Protein AF-A0A955LSP5-F1 (afdb_monomer)

Foldseek 3Di:
DLLQLQDLVHLNAEDDDDPVSVVQCVVCVPPPVSSVVVSVVCCVVPVPSRVVSLVSLVLQLLALDADDHPDDPVVVLVVDPVSVDCPDGSNLLQLLLVLLLVVCVPPPVCPVLNVQLVVLVVVCSSHRHGNVSCVSNVVSSNVSSVSSVVVVVVCVVVVHPVVVVVVSVVVSVCSHVCRPPPPDDFAQDQPPVRDTATPLDDCDLVNLLVQLLVCLLVPCVVCVVVNVRSVVSNCVPPNPVSVVVSLVVLVVVLVVDPDPVSSVSSQVSCVVVVHDHDCPPPCPPVD

Secondary structure (DSSP, 8-state):
-HHHHH-TTS-SBSS---HHHHHHHHHHTT-HHHHHHHHHHHHHH-HHHHHHHHHHHHHHHTSS----SSS-HHHHHHHSGGGG-----HHHHHHHHHHHHHHTTT-GGGHHHHHHHHHHHHHHHHS-B-GGGTHHHHHHHHHHHHHHHHHHHHHHHHTTTHHHHHHHHHHHHHHHHT----SSS--EEEPTTS-EEE--S---HHHHHHHHHHHHHHHHHHHHHHHHHHHHHHHHHHTHHHHHHHHHHHHHHHHH---HHHHHHHHHHHHHTT-----TTTSTT--

pLDDT: mean 79.86, std 13.69, range [41.06, 95.81]

Solvent-accessible surface area (backbone atoms only — not comparable to full-atom values): 16095 Å² total; per-residue (Å²): 97,52,57,48,19,65,32,81,89,38,80,18,43,49,92,59,83,40,74,67,36,51,50,47,48,62,76,30,70,82,38,64,70,55,48,52,52,51,49,54,48,44,43,72,76,37,46,68,59,42,50,51,45,51,52,50,36,49,55,46,67,50,28,62,68,70,44,45,86,94,56,59,61,73,61,51,30,76,72,39,73,79,54,66,58,85,84,68,53,59,25,54,45,46,47,31,14,51,45,15,55,59,74,42,72,82,44,69,90,49,45,65,51,50,51,53,33,51,49,38,50,50,51,33,66,58,22,34,41,40,45,80,58,48,56,80,32,48,65,43,30,52,57,26,19,54,50,17,50,54,50,52,50,54,31,61,76,67,66,47,62,58,69,56,55,52,48,52,52,51,52,37,50,47,46,66,73,55,57,66,70,64,89,73,64,91,45,66,44,65,46,100,84,70,47,77,38,74,61,77,85,73,77,45,68,66,54,36,43,50,51,37,52,48,37,31,69,78,40,39,87,86,30,51,65,61,38,49,55,36,51,54,50,34,40,75,76,49,42,69,61,40,56,55,49,39,53,54,51,51,52,54,50,48,74,66,46,82,52,63,69,61,32,51,48,36,51,51,44,43,42,73,73,70,45,81,73,81,64,85,80,74,70,80,78,80,119

Sequence (287 aa):
SLILGNDLTGPGAGFHPTSSSAQWRRSSKNNLKSVLKKITLNTVRKPAETGTLYLRKLRMLMNDYEIGSNYSYYVFKKIVPAGSFPFLGFGLVFSLAAVGLFAGCGEKRMAIIKIFFLIVLAQALSIHILSRYRYPAVIPMILLAAFGIEFLLRCLLSRKHLLLIAGVLSVTALIHITKPYPSYGIRFATDSKGNRKLMSENISRADCITVILACMMYGSNQHTKTIADFSIYGFKHYGVEFITDFHKVSRQLILTIKDQRRRQMLISNIENVGIKLDKSGFDSDSN

Structure (mmCIF, N/CA/C/O backbone):
data_AF-A0A955LSP5-F1
#
_entry.id   AF-A0A955LSP5-F1
#
loop_
_atom_site.group_PDB
_atom_site.id
_atom_site.type_symbol
_atom_site.label_atom_id
_atom_site.label_alt_id
_atom_site.label_comp_id
_atom_site.label_asym_id
_atom_site.label_entity_id
_atom_site.label_seq_id
_atom_site.pdbx_PDB_ins_code
_atom_site.Cartn_x
_atom_site.Cartn_y
_atom_site.Cartn_z
_atom_site.occupancy
_atom_site.B_iso_or_equiv
_atom_site.auth_seq_id
_atom_site.auth_comp_id
_atom_site.auth_asym_id
_atom_site.auth_atom_id
_atom_site.pdbx_PDB_model_num
ATOM 1 N N . SER A 1 1 ? 13.281 3.161 -1.781 1.00 76.56 1 SER A N 1
ATOM 2 C CA . SER A 1 1 ? 11.834 3.029 -1.505 1.00 76.56 1 SER A CA 1
ATOM 3 C C . SER A 1 1 ? 11.109 4.355 -1.361 1.00 76.56 1 SER A C 1
ATOM 5 O O . SER A 1 1 ? 10.072 4.502 -1.993 1.00 76.56 1 SER A O 1
ATOM 7 N N . LEU A 1 2 ? 11.648 5.305 -0.584 1.00 86.69 2 LEU A N 1
ATOM 8 C CA . LEU A 1 2 ? 11.020 6.610 -0.338 1.00 86.69 2 LEU A CA 1
ATOM 9 C C . LEU A 1 2 ? 10.786 7.413 -1.632 1.00 86.69 2 LEU A C 1
ATOM 11 O O . LEU A 1 2 ? 9.692 7.901 -1.859 1.00 86.69 2 LEU A O 1
ATOM 15 N N . ILE A 1 3 ? 11.786 7.473 -2.521 1.00 86.69 3 ILE A N 1
ATOM 16 C CA . ILE A 1 3 ? 11.677 8.188 -3.807 1.00 86.69 3 ILE A CA 1
ATOM 17 C C . ILE A 1 3 ? 10.548 7.612 -4.676 1.00 86.69 3 ILE A C 1
ATOM 19 O O . ILE A 1 3 ? 9.694 8.356 -5.130 1.00 86.69 3 ILE A O 1
ATOM 23 N N . LEU A 1 4 ? 10.506 6.287 -4.860 1.00 84.00 4 LEU A N 1
ATOM 24 C CA . LEU A 1 4 ? 9.501 5.620 -5.705 1.00 84.00 4 LEU A CA 1
ATOM 25 C C . LEU A 1 4 ? 8.066 5.824 -5.202 1.00 84.00 4 LEU A C 1
ATOM 27 O O . LEU A 1 4 ? 7.136 5.902 -5.993 1.00 84.00 4 LEU A O 1
ATOM 31 N N . GLY A 1 5 ? 7.882 5.893 -3.882 1.00 85.62 5 GLY A N 1
ATOM 32 C CA . GLY A 1 5 ? 6.561 6.068 -3.284 1.00 85.62 5 GLY A CA 1
ATOM 33 C C . GLY A 1 5 ? 6.044 7.504 -3.300 1.00 85.62 5 GLY A C 1
ATOM 34 O O . GLY A 1 5 ? 4.850 7.694 -3.089 1.00 85.62 5 GLY A O 1
ATOM 35 N N . ASN A 1 6 ? 6.919 8.491 -3.503 1.00 92.50 6 ASN A N 1
ATOM 36 C CA . ASN A 1 6 ? 6.594 9.920 -3.398 1.00 92.50 6 ASN A CA 1
ATOM 37 C C . ASN A 1 6 ? 6.873 10.690 -4.695 1.00 92.50 6 ASN A C 1
ATOM 39 O O . ASN A 1 6 ? 6.848 11.918 -4.720 1.00 92.50 6 ASN A O 1
ATOM 43 N N . ASP A 1 7 ? 7.153 9.966 -5.771 1.00 88.12 7 ASP A N 1
ATOM 44 C CA . ASP A 1 7 ? 7.215 10.524 -7.107 1.00 88.12 7 ASP A CA 1
ATOM 45 C C . ASP A 1 7 ? 5.794 10.721 -7.651 1.00 88.12 7 ASP A C 1
ATOM 47 O O . ASP A 1 7 ? 5.012 9.773 -7.729 1.00 88.12 7 ASP A O 1
ATOM 51 N N . LEU A 1 8 ? 5.467 11.963 -8.012 1.00 84.62 8 LEU A N 1
ATOM 52 C CA . LEU A 1 8 ? 4.117 12.369 -8.417 1.00 84.62 8 LEU A CA 1
ATOM 53 C C . LEU A 1 8 ? 3.689 11.747 -9.753 1.00 84.62 8 LEU A C 1
ATOM 55 O O . LEU A 1 8 ? 2.499 11.537 -9.976 1.00 84.62 8 LEU A O 1
ATOM 59 N N . THR A 1 9 ? 4.649 11.423 -10.623 1.00 80.88 9 THR A N 1
ATOM 60 C CA . THR A 1 9 ? 4.379 10.797 -11.929 1.00 80.88 9 THR A CA 1
ATOM 61 C C . THR A 1 9 ? 4.207 9.279 -11.818 1.00 80.88 9 THR A C 1
ATOM 6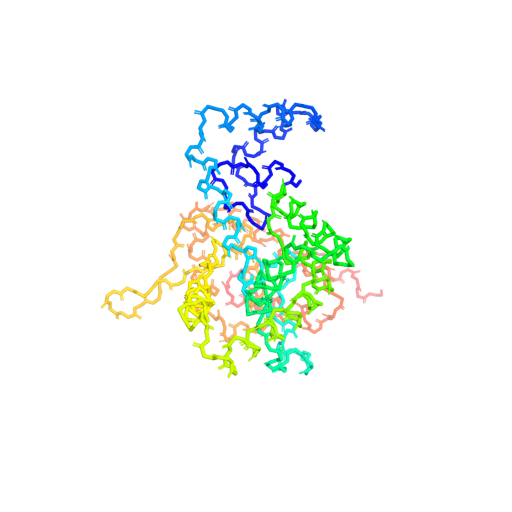3 O O . THR A 1 9 ? 3.593 8.651 -12.679 1.00 80.88 9 THR A O 1
ATOM 66 N N . GLY A 1 10 ? 4.728 8.675 -10.746 1.00 80.50 10 GLY A N 1
ATOM 67 C CA . GLY A 1 10 ? 4.650 7.242 -10.499 1.00 80.50 10 GLY A CA 1
ATOM 68 C C . GLY A 1 10 ? 3.291 6.810 -9.941 1.00 80.50 10 GLY A C 1
ATOM 69 O O . GLY A 1 10 ? 2.519 7.634 -9.455 1.00 80.50 10 GLY A O 1
ATOM 70 N N . PRO A 1 11 ? 2.979 5.502 -9.947 1.00 79.31 11 PRO A N 1
ATOM 71 C CA . PRO A 1 11 ? 1.733 4.965 -9.387 1.00 79.31 11 PRO A CA 1
ATOM 72 C C . PRO A 1 11 ? 1.660 5.024 -7.849 1.00 79.31 11 PRO A C 1
ATOM 74 O O . PRO A 1 11 ? 0.579 4.884 -7.281 1.00 79.31 11 PRO A O 1
ATOM 77 N N . GLY A 1 12 ? 2.790 5.208 -7.155 1.00 82.62 12 GLY A N 1
ATOM 78 C CA . GLY A 1 12 ? 2.872 5.155 -5.688 1.00 82.62 12 GLY A CA 1
ATOM 79 C C . GLY A 1 12 ? 2.859 3.736 -5.099 1.00 82.62 12 GLY A C 1
ATOM 80 O O . GLY A 1 12 ? 2.868 3.574 -3.877 1.00 82.62 12 GLY A O 1
ATOM 81 N N . ALA A 1 13 ? 2.873 2.707 -5.947 1.00 82.38 13 ALA A N 1
ATOM 82 C CA . ALA A 1 13 ? 2.873 1.304 -5.558 1.00 82.38 13 ALA A CA 1
ATOM 83 C C . ALA A 1 13 ? 3.722 0.449 -6.504 1.00 82.38 13 ALA A C 1
ATOM 85 O O . ALA A 1 13 ? 3.941 0.838 -7.649 1.00 82.38 13 ALA A O 1
ATOM 86 N N . GLY A 1 14 ? 4.193 -0.705 -6.026 1.00 77.00 14 GLY A N 1
ATOM 87 C CA . GLY A 1 14 ? 5.112 -1.560 -6.784 1.00 77.00 14 GLY A CA 1
ATOM 88 C C . GLY A 1 14 ? 6.524 -0.972 -6.926 1.00 77.00 14 GLY A C 1
ATOM 89 O O . GLY A 1 14 ? 6.830 0.110 -6.419 1.00 77.00 14 GLY A O 1
ATOM 90 N N . PHE A 1 15 ? 7.404 -1.698 -7.619 1.00 74.69 15 PHE A N 1
ATOM 91 C CA . PHE A 1 15 ? 8.760 -1.246 -7.956 1.00 74.69 15 PHE A CA 1
ATOM 92 C C . PHE A 1 15 ? 8.816 -0.718 -9.392 1.00 74.69 15 PHE A C 1
ATOM 94 O O . PHE A 1 15 ? 9.399 -1.344 -10.269 1.00 74.69 15 PHE A O 1
ATOM 101 N N . HIS A 1 16 ? 8.231 0.457 -9.625 1.00 70.56 16 HIS A N 1
ATOM 102 C CA . HIS A 1 16 ? 8.200 1.075 -10.955 1.00 70.56 16 HIS A CA 1
ATOM 103 C C . HIS A 1 16 ? 8.998 2.381 -10.961 1.00 70.56 16 HIS A C 1
ATOM 105 O O . HIS A 1 16 ? 8.455 3.435 -10.620 1.00 70.56 16 HIS A O 1
ATOM 111 N N . PRO A 1 17 ? 10.306 2.337 -11.274 1.00 72.88 17 PRO A N 1
ATOM 112 C CA . PRO A 1 17 ? 11.088 3.549 -11.438 1.00 72.88 17 PRO A CA 1
ATOM 113 C C . PRO A 1 17 ? 10.639 4.304 -12.693 1.00 72.88 17 PRO A C 1
ATOM 115 O O . PRO A 1 17 ? 10.730 3.801 -13.805 1.00 72.88 17 PRO A O 1
ATOM 118 N N . THR A 1 18 ? 10.187 5.535 -12.507 1.00 74.94 18 THR A N 1
ATOM 119 C CA . THR A 1 18 ? 9.966 6.523 -13.571 1.00 74.94 18 THR A CA 1
ATOM 120 C C . THR A 1 18 ? 11.265 7.269 -13.903 1.00 74.94 18 THR A C 1
ATOM 122 O O . THR A 1 18 ? 12.223 7.264 -13.115 1.00 74.94 18 THR A O 1
ATOM 125 N N . SER A 1 19 ? 11.285 7.992 -15.026 1.00 73.75 19 SER A N 1
ATOM 126 C CA . SER A 1 19 ? 12.380 8.907 -15.380 1.00 73.75 19 SER A CA 1
ATOM 127 C C . SER A 1 19 ? 12.624 9.967 -14.294 1.00 73.75 19 SER A C 1
ATOM 129 O O . SER A 1 19 ? 13.776 10.197 -13.909 1.00 73.75 19 SER A O 1
ATOM 131 N N . SER A 1 20 ? 11.560 10.535 -13.712 1.00 77.75 20 SER A N 1
ATOM 132 C CA . SER A 1 20 ? 11.650 11.490 -12.598 1.00 77.75 20 SER A CA 1
ATOM 133 C C . SER A 1 20 ? 12.250 10.852 -11.345 1.00 77.75 20 SER A C 1
ATOM 135 O O . SER A 1 20 ? 13.152 11.428 -10.733 1.00 77.75 20 SER A O 1
ATOM 137 N N . SER A 1 21 ? 11.843 9.633 -10.982 1.00 82.44 21 SER A N 1
ATOM 138 C CA . SER A 1 21 ? 12.386 8.926 -9.816 1.00 82.44 21 SER A CA 1
ATOM 139 C C . SER A 1 21 ? 13.874 8.565 -9.977 1.00 82.44 21 SER A C 1
ATOM 141 O O . SER A 1 21 ? 14.643 8.618 -9.009 1.00 82.44 21 SER A O 1
ATOM 143 N N . ALA A 1 22 ? 14.315 8.255 -11.202 1.00 81.50 22 ALA A N 1
ATOM 144 C CA . ALA A 1 22 ? 15.718 8.008 -11.524 1.00 81.50 22 ALA A CA 1
ATOM 145 C C . ALA A 1 22 ? 16.547 9.298 -11.425 1.00 81.50 22 ALA A C 1
ATOM 147 O O . ALA A 1 22 ? 17.608 9.308 -10.791 1.00 81.50 22 ALA A O 1
ATOM 148 N N . GLN A 1 23 ? 16.036 10.408 -11.967 1.00 83.69 23 GLN A N 1
ATOM 149 C CA . GLN A 1 23 ? 16.652 11.729 -11.830 1.00 83.69 23 GLN A CA 1
ATOM 150 C C . GLN A 1 23 ? 16.736 12.155 -10.360 1.00 83.69 23 GLN A C 1
ATOM 152 O O . GLN A 1 23 ? 17.766 12.674 -9.920 1.00 83.69 23 GLN A O 1
ATOM 157 N N . TRP A 1 24 ? 15.691 11.891 -9.570 1.00 85.62 24 TRP A N 1
ATOM 158 C CA . TRP A 1 24 ? 15.675 12.144 -8.132 1.00 85.62 24 TRP A CA 1
ATOM 159 C C . TRP A 1 24 ? 16.771 11.378 -7.416 1.00 85.62 24 TRP A C 1
ATOM 161 O O . TRP A 1 24 ? 17.503 11.980 -6.636 1.00 85.62 24 TRP A O 1
ATOM 171 N N . ARG A 1 25 ? 16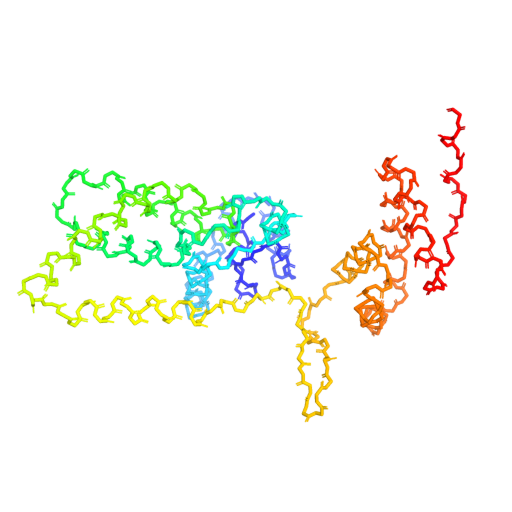.923 10.084 -7.714 1.00 85.88 25 ARG A N 1
ATOM 172 C CA . ARG A 1 25 ? 17.967 9.242 -7.123 1.00 85.88 25 ARG A CA 1
ATOM 173 C C . ARG A 1 25 ? 19.367 9.778 -7.428 1.00 85.88 25 ARG A C 1
ATOM 175 O O . ARG A 1 25 ? 20.163 9.912 -6.502 1.00 85.88 25 ARG A O 1
ATOM 182 N N . ARG A 1 26 ? 19.636 10.152 -8.687 1.00 85.62 26 ARG A N 1
ATOM 183 C CA . ARG A 1 26 ? 20.926 10.730 -9.115 1.00 85.62 26 ARG A CA 1
ATOM 184 C C . ARG A 1 26 ? 21.216 12.057 -8.414 1.00 85.62 26 ARG A C 1
ATOM 186 O O . ARG A 1 26 ? 22.243 12.205 -7.763 1.00 85.62 26 ARG A O 1
ATOM 193 N N . SER A 1 27 ? 20.279 13.001 -8.486 1.00 86.62 27 SER A N 1
ATOM 194 C CA . SER A 1 27 ? 20.449 14.345 -7.911 1.00 86.62 27 SER A CA 1
ATOM 195 C C . SER A 1 27 ? 20.457 14.360 -6.380 1.00 86.62 27 SER A C 1
ATOM 197 O O . SER A 1 27 ? 21.027 15.264 -5.781 1.00 86.62 27 SER A O 1
ATOM 199 N N . SER A 1 28 ? 19.847 13.368 -5.729 1.00 87.50 28 SER A N 1
ATOM 200 C CA . SER A 1 28 ? 19.886 13.226 -4.272 1.00 87.50 28 SER A CA 1
ATOM 201 C C . SER A 1 28 ? 21.151 12.543 -3.751 1.00 87.50 28 SER A C 1
ATOM 203 O O . SER A 1 28 ? 21.350 12.553 -2.541 1.00 87.50 28 SER A O 1
ATOM 205 N N . LYS A 1 29 ? 21.992 11.936 -4.607 1.00 86.75 29 LYS A N 1
ATOM 206 C CA . LYS A 1 29 ? 23.203 11.186 -4.203 1.00 86.75 29 LYS A CA 1
ATOM 207 C C . LYS A 1 29 ? 22.951 10.222 -3.023 1.00 86.75 29 LYS A C 1
ATOM 209 O O . LYS A 1 29 ? 23.767 10.111 -2.118 1.00 86.75 29 LYS A O 1
ATOM 214 N N . ASN A 1 30 ? 21.774 9.586 -2.987 1.00 77.81 30 ASN A N 1
ATOM 215 C CA . ASN A 1 30 ? 21.289 8.747 -1.876 1.00 77.81 30 ASN A CA 1
ATOM 216 C C . ASN A 1 30 ? 21.233 9.415 -0.480 1.00 77.81 30 ASN A C 1
ATOM 218 O O . ASN A 1 30 ? 21.085 8.730 0.529 1.00 77.81 30 ASN A O 1
ATOM 222 N N . ASN A 1 31 ? 21.273 10.744 -0.395 1.00 92.31 31 ASN A N 1
ATOM 223 C CA . ASN A 1 31 ? 21.181 11.480 0.861 1.00 92.31 31 ASN A CA 1
ATOM 224 C C . ASN A 1 31 ? 19.716 11.664 1.301 1.00 92.31 31 ASN A C 1
ATOM 226 O O . ASN A 1 31 ? 18.934 12.326 0.611 1.00 92.31 31 ASN A O 1
ATOM 230 N N . LEU A 1 32 ? 19.359 11.146 2.481 1.00 90.38 32 LEU A N 1
ATOM 231 C CA . LEU A 1 32 ? 17.997 11.210 3.027 1.00 90.38 32 LEU A CA 1
ATOM 232 C C . LEU A 1 32 ? 17.467 12.645 3.173 1.00 90.38 32 LEU A C 1
ATOM 234 O O . LEU A 1 32 ? 16.338 12.912 2.761 1.00 90.38 32 LEU A O 1
ATOM 238 N N . LYS A 1 33 ? 18.275 13.584 3.688 1.00 93.12 33 LYS A N 1
ATOM 239 C CA . LYS A 1 33 ? 17.867 14.990 3.874 1.00 93.12 33 LYS A CA 1
ATOM 240 C C . LYS A 1 33 ? 17.457 15.625 2.545 1.00 93.12 33 LYS A C 1
ATOM 242 O O . LYS A 1 33 ? 16.457 16.333 2.477 1.00 93.12 33 LYS A O 1
ATOM 247 N N . SER A 1 34 ? 18.191 15.326 1.471 1.00 91.88 34 SER A N 1
ATOM 248 C CA . SER A 1 34 ? 17.872 15.839 0.133 1.00 91.88 34 SER A CA 1
ATOM 249 C C . SER A 1 34 ? 16.553 15.283 -0.416 1.00 91.88 34 SER A C 1
ATOM 251 O O . SER A 1 34 ? 15.808 16.004 -1.077 1.00 91.88 34 SER A O 1
ATOM 253 N N . VAL A 1 35 ? 16.248 14.011 -0.134 1.00 91.88 35 VAL A N 1
ATOM 254 C CA . VAL A 1 35 ? 14.998 13.376 -0.561 1.00 91.88 35 VAL A CA 1
ATOM 255 C C . VAL A 1 35 ? 13.826 13.971 0.210 1.00 91.88 35 VAL A C 1
ATOM 257 O O . VAL A 1 35 ? 12.843 14.364 -0.409 1.00 91.88 35 VAL A O 1
ATOM 260 N N . LEU A 1 36 ? 13.947 14.098 1.534 1.00 93.44 36 LEU A N 1
ATOM 261 C CA . LEU A 1 36 ? 12.915 14.714 2.368 1.00 93.44 36 LEU A CA 1
ATOM 262 C C . LEU A 1 36 ? 12.643 16.156 1.936 1.00 93.44 36 LEU A C 1
ATOM 264 O O . LEU A 1 36 ? 11.491 16.510 1.716 1.00 93.44 36 LEU A O 1
ATOM 268 N N . LYS A 1 37 ? 13.694 16.950 1.685 1.00 93.75 37 LYS A N 1
ATOM 269 C CA . LYS A 1 37 ? 13.557 18.317 1.163 1.00 93.75 37 LYS A CA 1
ATOM 270 C C . LYS A 1 37 ? 12.749 18.357 -0.136 1.00 93.75 37 LYS A C 1
ATOM 272 O O . LYS A 1 37 ? 11.892 19.221 -0.284 1.00 93.75 37 LYS A O 1
ATOM 277 N N . LYS A 1 38 ? 12.993 17.432 -1.070 1.00 91.69 38 LYS A N 1
ATOM 278 C CA . LYS A 1 38 ? 12.232 17.351 -2.329 1.00 91.69 38 LYS A CA 1
ATOM 279 C C . LYS A 1 38 ? 10.783 16.936 -2.121 1.00 91.69 38 LYS A C 1
ATOM 281 O O . LYS A 1 38 ? 9.916 17.493 -2.782 1.00 91.69 38 LYS A O 1
ATOM 286 N N . ILE A 1 39 ? 10.519 15.991 -1.219 1.00 93.38 39 ILE A N 1
ATOM 287 C CA . ILE A 1 39 ? 9.150 15.587 -0.880 1.00 93.38 39 ILE A CA 1
ATOM 288 C C . ILE A 1 39 ? 8.396 16.787 -0.313 1.00 93.38 39 ILE A C 1
ATOM 290 O O . ILE A 1 39 ? 7.367 17.154 -0.864 1.00 93.38 39 ILE A O 1
ATOM 294 N N . THR A 1 40 ? 8.948 17.462 0.699 1.00 93.56 40 THR A N 1
ATOM 295 C CA . THR A 1 40 ? 8.334 18.662 1.283 1.00 93.56 40 THR A CA 1
ATOM 296 C C . THR A 1 40 ? 8.119 19.750 0.232 1.00 93.56 40 THR A C 1
ATOM 298 O O . THR A 1 40 ? 7.048 20.346 0.171 1.00 93.56 40 THR A O 1
ATOM 301 N N . LEU A 1 41 ? 9.105 19.980 -0.642 1.00 93.44 41 LEU A N 1
ATOM 302 C CA . LEU A 1 41 ? 8.999 20.966 -1.716 1.00 93.44 41 LEU A CA 1
ATOM 303 C C . LEU A 1 41 ? 7.880 20.624 -2.707 1.00 93.44 41 LEU A C 1
ATOM 305 O O . LEU A 1 41 ? 7.126 21.511 -3.094 1.00 93.44 41 LEU A O 1
ATOM 309 N N . ASN A 1 42 ? 7.754 19.356 -3.100 1.00 91.81 42 ASN A N 1
ATOM 310 C CA . ASN A 1 42 ? 6.665 18.890 -3.954 1.00 91.81 42 ASN A CA 1
ATOM 311 C C . ASN A 1 42 ? 5.306 19.048 -3.274 1.00 91.81 42 ASN A C 1
ATOM 313 O O . ASN A 1 42 ? 4.376 19.525 -3.916 1.00 91.81 42 ASN A O 1
ATOM 317 N N . THR A 1 43 ? 5.200 18.708 -1.987 1.00 93.31 43 THR A N 1
ATOM 318 C CA . THR A 1 43 ? 3.960 18.858 -1.217 1.00 93.31 43 THR A CA 1
ATOM 319 C C . THR A 1 43 ? 3.500 20.313 -1.180 1.00 93.31 43 THR A C 1
ATOM 321 O O . THR A 1 43 ? 2.324 20.584 -1.393 1.00 93.31 43 THR A O 1
ATOM 324 N N . VAL A 1 44 ? 4.425 21.254 -0.964 1.00 95.75 44 VAL A N 1
ATOM 325 C CA . VAL A 1 44 ? 4.109 22.690 -0.905 1.00 95.75 44 VAL A CA 1
ATOM 326 C C . VAL A 1 44 ? 3.824 23.269 -2.294 1.00 95.75 44 VAL A C 1
ATOM 328 O O . VAL A 1 44 ? 2.898 24.056 -2.447 1.00 95.75 44 VAL A O 1
ATOM 331 N N . ARG A 1 45 ? 4.591 22.886 -3.325 1.00 94.62 45 ARG A N 1
ATOM 332 C CA . ARG A 1 45 ? 4.438 23.437 -4.687 1.00 94.62 45 ARG A CA 1
ATOM 333 C C . ARG A 1 45 ? 3.276 22.831 -5.469 1.00 94.62 45 ARG A C 1
ATOM 335 O O . ARG A 1 45 ? 2.715 23.498 -6.329 1.00 94.62 45 ARG A O 1
ATOM 342 N N . LYS A 1 46 ? 2.961 21.559 -5.223 1.00 93.69 46 LYS A N 1
ATOM 343 C CA . LYS A 1 46 ? 1.965 20.763 -5.955 1.00 93.69 46 LYS A CA 1
ATOM 344 C C . LYS A 1 46 ? 1.064 20.000 -4.969 1.00 93.69 46 LYS A C 1
ATOM 346 O O . LYS A 1 46 ? 1.056 18.762 -4.963 1.00 93.69 46 LYS A O 1
ATOM 351 N N . PRO A 1 47 ? 0.299 20.710 -4.120 1.00 95.12 47 PRO A N 1
ATOM 352 C CA . PRO A 1 47 ? -0.502 20.085 -3.068 1.00 95.12 47 PRO A CA 1
ATOM 353 C C . PRO A 1 47 ? -1.602 19.176 -3.627 1.00 95.12 47 PRO A C 1
ATOM 355 O O . PRO A 1 47 ? -1.807 18.084 -3.104 1.00 95.12 47 PRO A O 1
ATOM 358 N N . ALA A 1 48 ? -2.255 19.566 -4.728 1.00 92.38 48 ALA A N 1
ATOM 359 C CA . ALA A 1 48 ? -3.314 18.768 -5.353 1.00 92.38 48 ALA A CA 1
ATOM 360 C C . ALA A 1 48 ? -2.791 17.442 -5.943 1.00 92.38 48 ALA A C 1
ATOM 362 O O . ALA A 1 48 ? -3.373 16.380 -5.710 1.00 92.38 48 ALA A O 1
ATOM 363 N N . GLU A 1 49 ? -1.659 17.475 -6.656 1.00 89.06 49 GLU A N 1
ATOM 364 C CA . GLU A 1 49 ? -1.013 16.265 -7.194 1.00 89.06 49 GLU A CA 1
ATOM 365 C C . GLU A 1 49 ? -0.549 15.342 -6.060 1.00 89.06 49 GLU A C 1
ATOM 367 O O . GLU A 1 49 ? -0.743 14.127 -6.110 1.00 89.06 49 GLU A O 1
ATOM 372 N N . THR A 1 50 ? 0.013 15.929 -5.000 1.00 93.19 50 THR A N 1
ATOM 373 C CA . THR A 1 50 ? 0.453 15.192 -3.812 1.00 93.19 50 THR A CA 1
ATOM 374 C C . THR A 1 50 ? -0.733 14.540 -3.103 1.00 93.19 50 THR A C 1
ATOM 376 O O . THR A 1 50 ? -0.702 13.341 -2.832 1.00 93.19 50 THR A O 1
ATOM 379 N N . GLY A 1 51 ? -1.817 15.284 -2.869 1.00 92.81 51 GLY A N 1
ATOM 380 C CA . GLY A 1 51 ? -3.049 14.752 -2.287 1.00 92.81 51 GLY A CA 1
ATOM 381 C C . GLY A 1 51 ? -3.618 13.601 -3.115 1.00 92.81 51 GLY A C 1
ATOM 382 O O . GLY A 1 51 ? -3.924 12.542 -2.570 1.00 92.81 51 GLY A O 1
ATOM 383 N N . THR A 1 52 ? -3.649 13.749 -4.441 1.00 89.75 52 THR A N 1
ATOM 384 C CA . THR A 1 52 ? -4.098 12.695 -5.366 1.00 89.75 52 THR A CA 1
ATOM 385 C C . THR A 1 52 ? -3.226 11.439 -5.269 1.00 89.75 52 THR A C 1
ATOM 387 O O . THR A 1 52 ? -3.746 10.321 -5.214 1.00 89.75 52 THR A O 1
ATOM 390 N N . LEU A 1 53 ? -1.899 11.596 -5.185 1.00 88.62 53 LEU A N 1
ATOM 391 C CA . LEU A 1 53 ? -0.971 10.482 -4.990 1.00 88.62 53 LEU A CA 1
ATOM 392 C C . LEU A 1 53 ? -1.254 9.741 -3.676 1.00 88.62 53 LEU A C 1
ATOM 394 O O . LEU A 1 53 ? -1.370 8.514 -3.685 1.00 88.62 53 LEU A O 1
ATOM 398 N N . TYR A 1 54 ? -1.379 10.455 -2.556 1.00 93.38 54 TYR A N 1
ATOM 399 C CA . TYR A 1 54 ? -1.625 9.826 -1.256 1.00 93.38 54 TYR A CA 1
ATOM 400 C C . TYR A 1 54 ? -3.017 9.197 -1.159 1.00 93.38 54 TYR A C 1
ATOM 402 O O . TYR A 1 54 ? -3.129 8.105 -0.607 1.00 93.38 54 TYR A O 1
ATOM 410 N N . LEU A 1 55 ? -4.049 9.795 -1.762 1.00 90.00 55 LEU A N 1
ATOM 411 C CA . LEU A 1 55 ? -5.378 9.184 -1.870 1.00 90.00 55 LEU A CA 1
ATOM 412 C C . LEU A 1 55 ? -5.333 7.878 -2.667 1.00 90.00 55 LEU A C 1
ATOM 414 O O . LEU A 1 55 ? -5.904 6.871 -2.248 1.00 90.00 55 LEU A O 1
ATOM 418 N N . ARG A 1 56 ? -4.598 7.850 -3.785 1.00 88.31 56 ARG A N 1
ATOM 419 C CA . ARG A 1 56 ? -4.390 6.621 -4.562 1.00 88.31 56 ARG A CA 1
ATOM 420 C C . ARG A 1 56 ? -3.653 5.559 -3.747 1.00 88.31 56 ARG A C 1
ATOM 422 O O . ARG A 1 56 ? -4.056 4.398 -3.762 1.00 88.31 56 ARG A O 1
ATOM 429 N N . LYS A 1 57 ? -2.614 5.946 -3.002 1.00 90.38 57 LYS A N 1
ATOM 430 C CA . LYS A 1 57 ? -1.863 5.033 -2.123 1.00 90.38 57 LYS A CA 1
ATOM 431 C C . LYS A 1 57 ? -2.727 4.493 -0.991 1.00 90.38 57 LYS A C 1
ATOM 433 O O . LYS A 1 57 ? -2.679 3.296 -0.732 1.00 90.38 57 LYS A O 1
ATOM 438 N N . LEU A 1 58 ? -3.544 5.339 -0.368 1.00 90.12 58 LEU A N 1
ATOM 439 C CA . LEU A 1 58 ? -4.497 4.938 0.662 1.00 90.12 58 LEU A CA 1
ATOM 440 C C . LEU A 1 58 ? -5.523 3.952 0.099 1.00 90.12 58 LEU A C 1
ATOM 442 O O . LEU A 1 58 ? -5.700 2.873 0.655 1.00 90.12 58 LEU A O 1
ATOM 446 N N . ARG A 1 59 ? -6.110 4.247 -1.067 1.00 86.62 59 ARG A N 1
ATOM 447 C CA . ARG A 1 59 ? -7.024 3.321 -1.748 1.00 86.62 59 ARG A CA 1
ATOM 448 C C . ARG A 1 59 ? -6.363 1.976 -2.054 1.00 86.62 59 ARG A C 1
ATOM 450 O O . ARG A 1 59 ? -6.988 0.940 -1.869 1.00 86.62 59 ARG A O 1
ATOM 457 N N . MET A 1 60 ? -5.110 1.972 -2.511 1.00 85.81 60 MET A N 1
ATOM 458 C CA . MET A 1 60 ? -4.357 0.735 -2.750 1.00 85.81 60 MET A CA 1
ATOM 459 C C . MET A 1 60 ? -4.065 -0.021 -1.454 1.00 85.81 60 MET A C 1
ATOM 461 O O . MET A 1 60 ? -4.122 -1.246 -1.457 1.00 85.81 60 MET A O 1
ATOM 465 N N . LEU A 1 61 ? -3.762 0.693 -0.367 1.00 89.12 61 LEU A N 1
ATOM 466 C CA . LEU A 1 61 ? -3.486 0.128 0.951 1.00 89.12 61 LEU A CA 1
ATOM 467 C C . LEU A 1 61 ? -4.709 -0.591 1.522 1.00 89.12 61 LEU A C 1
ATOM 469 O O . LEU A 1 61 ? -4.561 -1.703 2.013 1.00 89.12 61 LEU A O 1
ATOM 473 N N . MET A 1 62 ? -5.890 0.022 1.406 1.00 87.50 62 MET A N 1
ATOM 474 C CA . MET A 1 62 ? -7.165 -0.483 1.932 1.00 87.50 62 MET A CA 1
ATOM 475 C C . MET A 1 62 ? -7.744 -1.657 1.139 1.00 87.50 62 MET A C 1
ATOM 477 O O . MET A 1 62 ? -8.706 -2.275 1.578 1.00 87.50 62 MET A O 1
ATOM 481 N N . ASN A 1 63 ? -7.217 -1.945 -0.049 1.00 85.31 63 ASN A N 1
ATOM 482 C CA . ASN A 1 63 ? -7.833 -2.920 -0.934 1.00 85.31 63 ASN A CA 1
ATOM 483 C C . ASN A 1 63 ? -7.317 -4.348 -0.722 1.00 85.31 63 ASN A C 1
ATOM 485 O O . ASN A 1 63 ? -6.152 -4.544 -0.375 1.00 85.31 63 ASN A O 1
ATOM 489 N N . ASP A 1 64 ? -8.159 -5.327 -1.061 1.00 83.62 64 ASP A N 1
ATOM 490 C CA . ASP A 1 64 ? -7.833 -6.759 -1.118 1.00 83.62 64 ASP A CA 1
ATOM 491 C C . ASP A 1 64 ? -6.711 -7.087 -2.102 1.00 83.62 64 ASP A C 1
ATOM 493 O O . ASP A 1 64 ? -6.080 -8.137 -1.995 1.00 83.62 64 ASP A O 1
ATOM 497 N N . TYR A 1 65 ? -6.482 -6.224 -3.098 1.00 82.62 65 TYR A N 1
ATOM 498 C CA . TYR A 1 65 ? -5.488 -6.515 -4.115 1.00 82.62 65 TYR A CA 1
ATOM 499 C C . TYR A 1 65 ? -4.050 -6.390 -3.584 1.00 82.62 65 TYR A C 1
ATOM 501 O O . TYR A 1 65 ? -3.553 -5.296 -3.281 1.00 82.62 65 TYR A O 1
ATOM 509 N N . GLU A 1 66 ? -3.344 -7.520 -3.558 1.00 79.19 66 GLU A N 1
ATOM 510 C CA . GLU A 1 66 ? -1.920 -7.591 -3.254 1.00 79.19 66 GLU A CA 1
ATOM 511 C C . GLU A 1 66 ? -1.050 -7.270 -4.472 1.00 79.19 66 GLU A C 1
ATOM 513 O O . GLU A 1 66 ? -0.995 -8.012 -5.453 1.00 79.19 66 GLU A O 1
ATOM 518 N N . ILE A 1 67 ? -0.312 -6.163 -4.384 1.00 79.69 67 ILE A N 1
ATOM 519 C CA . ILE A 1 67 ? 0.712 -5.810 -5.369 1.00 79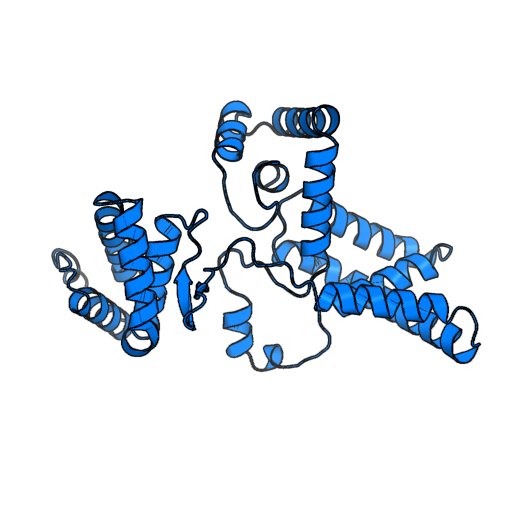.69 67 ILE A CA 1
ATOM 520 C C . ILE A 1 67 ? 1.965 -6.628 -5.056 1.00 79.69 67 ILE A C 1
ATOM 522 O O . ILE A 1 67 ? 2.589 -6.437 -4.005 1.00 79.69 67 ILE A O 1
ATOM 526 N N . GLY A 1 68 ? 2.306 -7.539 -5.969 1.00 69.50 68 GLY A N 1
ATOM 527 C CA . GLY A 1 68 ? 3.496 -8.379 -5.877 1.00 69.50 68 GLY A CA 1
ATOM 528 C C . GLY A 1 68 ? 4.789 -7.561 -5.902 1.00 69.50 68 GLY A C 1
ATOM 529 O O . GLY A 1 68 ? 4.844 -6.469 -6.465 1.00 69.50 68 GLY A O 1
ATOM 530 N N . SER A 1 69 ? 5.836 -8.096 -5.269 1.00 70.31 69 SER A N 1
ATOM 531 C CA . SER A 1 69 ? 7.200 -7.566 -5.409 1.00 70.31 69 SER A CA 1
ATOM 532 C C . SER A 1 69 ? 7.970 -8.373 -6.451 1.00 70.31 69 SER A C 1
ATOM 534 O O . SER A 1 69 ? 8.054 -7.957 -7.596 1.00 70.31 69 SER A O 1
ATOM 536 N N . ASN A 1 70 ? 8.445 -9.558 -6.065 1.00 66.56 70 ASN A N 1
ATOM 537 C CA . ASN A 1 70 ? 9.137 -10.508 -6.944 1.00 66.56 70 ASN A CA 1
ATOM 538 C C . ASN A 1 70 ? 8.292 -11.766 -7.213 1.00 66.56 70 ASN A C 1
ATOM 540 O O . ASN A 1 70 ? 8.555 -12.514 -8.145 1.00 66.56 70 ASN A O 1
ATOM 544 N N . TYR A 1 71 ? 7.271 -11.991 -6.386 1.00 65.25 71 TYR A N 1
ATOM 545 C CA . TYR A 1 71 ? 6.406 -13.160 -6.411 1.00 65.25 71 TYR A CA 1
ATOM 546 C C . TYR A 1 71 ? 4.947 -12.716 -6.482 1.00 65.25 71 TYR A C 1
ATOM 548 O O . TYR A 1 71 ? 4.541 -11.776 -5.790 1.00 65.25 71 TYR A O 1
ATOM 556 N N . SER A 1 72 ? 4.156 -13.398 -7.309 1.00 68.25 72 SER A N 1
ATOM 557 C CA . SER A 1 72 ? 2.716 -13.165 -7.387 1.00 68.25 72 SER A CA 1
ATOM 558 C C . SER A 1 72 ? 2.013 -13.964 -6.296 1.00 68.25 72 SER A C 1
ATOM 560 O O . SER A 1 72 ? 1.929 -15.189 -6.379 1.00 68.25 72 SER A O 1
ATOM 562 N N . TYR A 1 73 ? 1.476 -13.268 -5.290 1.00 71.62 73 TYR A N 1
ATOM 563 C CA . TYR A 1 73 ? 0.636 -13.865 -4.245 1.00 71.62 73 TYR A CA 1
ATOM 564 C C . TYR A 1 73 ? -0.471 -14.749 -4.844 1.00 71.62 73 TYR A C 1
ATOM 566 O O . TYR A 1 73 ? -0.708 -15.861 -4.384 1.00 71.62 73 TYR A O 1
ATOM 574 N N . TYR A 1 74 ? -1.081 -14.307 -5.946 1.00 73.31 74 TYR A N 1
ATOM 575 C CA . TYR A 1 74 ? -2.160 -15.031 -6.620 1.00 73.31 74 TYR A CA 1
ATOM 576 C C . TYR A 1 74 ? -1.736 -16.356 -7.249 1.00 73.31 74 TYR A C 1
ATOM 578 O O . TYR A 1 74 ? -2.582 -17.226 -7.439 1.00 73.31 74 TYR A O 1
ATOM 586 N N . VAL A 1 75 ? -0.453 -16.522 -7.577 1.00 67.69 75 VAL A N 1
ATOM 587 C CA . VAL A 1 75 ? 0.076 -17.811 -8.041 1.00 67.69 75 VAL A CA 1
ATOM 588 C C . VAL A 1 75 ? 0.166 -18.772 -6.860 1.00 67.69 75 VAL A C 1
ATOM 590 O O . VAL A 1 75 ? -0.377 -19.869 -6.930 1.00 67.69 75 VAL A O 1
ATOM 593 N N . PHE A 1 76 ? 0.749 -18.336 -5.740 1.00 65.25 76 PHE A N 1
ATOM 594 C CA . PHE A 1 76 ? 0.846 -19.155 -4.527 1.00 65.25 76 PHE A CA 1
ATOM 595 C C . PHE A 1 76 ? -0.522 -19.499 -3.934 1.00 65.25 76 PHE A C 1
ATOM 597 O O . PHE A 1 76 ? -0.730 -20.631 -3.505 1.00 65.25 76 PHE A O 1
ATOM 604 N N . LYS A 1 77 ? -1.484 -18.570 -3.991 1.00 69.31 77 LYS A N 1
ATOM 605 C CA . LYS A 1 77 ? -2.866 -18.785 -3.541 1.00 69.31 77 LYS A CA 1
ATOM 606 C C . LYS A 1 77 ? -3.535 -19.991 -4.214 1.00 69.31 77 LYS A C 1
ATOM 608 O O . LYS A 1 77 ? -4.344 -20.658 -3.583 1.00 69.31 77 LYS A O 1
ATOM 613 N N . LYS A 1 78 ? -3.196 -20.276 -5.479 1.00 68.44 78 LYS A N 1
ATOM 614 C CA . LYS A 1 78 ? -3.733 -21.420 -6.239 1.00 68.44 78 LYS A CA 1
ATOM 615 C C . LYS A 1 78 ? -3.060 -22.751 -5.902 1.00 68.44 78 LYS A C 1
ATOM 617 O O . LYS A 1 78 ? -3.621 -23.795 -6.202 1.00 68.44 78 LYS A O 1
ATOM 622 N N . ILE A 1 79 ? -1.853 -22.708 -5.344 1.00 72.19 79 ILE A N 1
ATOM 623 C CA . ILE A 1 79 ? -1.027 -23.893 -5.082 1.00 72.19 79 ILE A CA 1
ATOM 624 C C . ILE A 1 79 ? -1.178 -24.335 -3.623 1.00 72.19 79 ILE A C 1
ATOM 626 O O . ILE A 1 79 ? -1.192 -25.527 -3.338 1.00 72.19 79 ILE A O 1
ATOM 630 N N . VAL A 1 80 ? -1.297 -23.383 -2.694 1.00 73.88 80 VAL A N 1
ATOM 631 C CA . VAL A 1 80 ? -1.406 -23.662 -1.259 1.00 73.88 80 VAL A CA 1
ATOM 632 C C . VAL A 1 80 ? -2.884 -23.846 -0.883 1.00 73.88 80 VAL A C 1
ATOM 634 O O . VAL A 1 80 ? -3.646 -22.883 -1.000 1.00 73.88 80 VAL A O 1
ATOM 637 N N . PRO A 1 81 ? -3.305 -25.016 -0.361 1.00 70.38 81 PRO A N 1
ATOM 638 C CA . PRO A 1 81 ? -4.703 -25.274 0.003 1.00 70.38 81 PRO A CA 1
ATOM 639 C C . PRO A 1 81 ? -5.270 -24.250 0.996 1.00 70.38 81 PRO A C 1
ATOM 641 O O . PRO A 1 81 ? -6.385 -23.763 0.824 1.00 70.38 81 PRO A O 1
ATOM 644 N N . ALA A 1 82 ? -4.462 -23.828 1.976 1.00 72.56 82 ALA A N 1
ATOM 645 C CA . ALA A 1 82 ? -4.837 -22.792 2.941 1.00 72.56 82 ALA A CA 1
ATOM 646 C C . ALA A 1 82 ? -5.110 -21.420 2.289 1.00 72.56 82 ALA A C 1
ATOM 648 O O . ALA A 1 82 ? -5.905 -20.640 2.803 1.00 72.56 82 ALA A O 1
ATOM 649 N N . GLY A 1 83 ? -4.504 -21.131 1.131 1.00 60.41 83 GLY A N 1
ATOM 650 C CA . GLY A 1 83 ? -4.760 -19.906 0.369 1.00 60.41 83 GLY A CA 1
ATOM 651 C C . GLY A 1 83 ? -6.127 -19.888 -0.323 1.00 60.41 83 GLY A C 1
ATOM 652 O O . GLY A 1 83 ? -6.604 -18.820 -0.702 1.00 60.41 83 GLY A O 1
ATOM 653 N N . SER A 1 84 ? -6.780 -21.043 -0.470 1.00 64.44 84 SER A N 1
ATOM 654 C CA . SER A 1 84 ? -8.107 -21.149 -1.092 1.00 64.44 84 SER A CA 1
ATOM 655 C C . SER A 1 84 ? -9.250 -20.848 -0.119 1.00 64.44 84 SER A C 1
ATOM 657 O O . SER A 1 84 ? -10.386 -20.662 -0.553 1.00 64.44 84 SER A O 1
ATOM 659 N N . PHE A 1 85 ? -8.964 -20.757 1.182 1.00 64.88 85 PHE A N 1
ATOM 660 C CA . PHE A 1 85 ? -9.982 -20.498 2.190 1.00 64.88 85 PHE A CA 1
ATOM 661 C C . PHE A 1 85 ? -10.453 -19.029 2.149 1.00 64.88 85 PHE A C 1
ATOM 663 O O . PHE A 1 85 ? -9.631 -18.113 2.251 1.00 64.88 85 PHE A O 1
ATOM 670 N N . PRO A 1 86 ? -11.765 -18.759 2.016 1.00 63.41 86 PRO A N 1
ATOM 671 C CA . PRO A 1 86 ? -12.302 -17.409 1.840 1.00 63.41 86 PRO A CA 1
ATOM 672 C C . PRO A 1 86 ? -12.498 -16.668 3.177 1.00 63.41 86 PRO A C 1
ATOM 674 O O . PRO A 1 86 ? -13.529 -16.032 3.379 1.00 63.41 86 PRO A O 1
ATOM 677 N N . PHE A 1 87 ? -11.542 -16.746 4.108 1.00 63.09 87 PHE A N 1
ATOM 678 C CA . PHE A 1 87 ? -11.696 -16.261 5.492 1.00 63.09 87 PHE A CA 1
ATOM 679 C C . PHE A 1 87 ? -11.646 -14.724 5.652 1.00 63.09 87 PHE A C 1
ATOM 681 O O . PHE A 1 87 ? -11.034 -14.224 6.581 1.00 63.09 87 PHE A O 1
ATOM 688 N N . LEU A 1 88 ? -12.385 -13.969 4.829 1.00 76.69 88 LEU A N 1
ATOM 689 C CA . LEU A 1 88 ? -12.502 -12.499 4.833 1.00 76.69 88 LEU A CA 1
ATOM 690 C C . LEU A 1 88 ? -11.356 -11.807 4.072 1.00 76.69 88 LEU A C 1
ATOM 692 O O . LEU A 1 88 ? -10.173 -12.056 4.290 1.00 76.69 88 LEU A O 1
ATOM 696 N N . GLY A 1 89 ? -11.721 -10.925 3.136 1.00 83.25 89 GLY A N 1
ATOM 697 C CA . GLY A 1 89 ? -10.760 -10.106 2.394 1.00 83.25 89 GLY A CA 1
ATOM 698 C C . GLY A 1 89 ? -10.098 -9.059 3.292 1.00 83.25 89 GLY A C 1
ATOM 699 O O . GLY A 1 89 ? -10.719 -8.555 4.230 1.00 83.25 89 GLY A O 1
ATOM 700 N N . PHE A 1 90 ? -8.849 -8.699 2.987 1.00 86.50 90 PHE A N 1
ATOM 701 C CA . PHE A 1 90 ? -8.103 -7.657 3.698 1.00 86.50 90 PHE A CA 1
ATOM 702 C C . PHE A 1 90 ? -8.901 -6.350 3.842 1.00 86.50 90 PHE A C 1
ATOM 704 O O . PHE A 1 90 ? -8.907 -5.758 4.914 1.00 86.50 90 PHE A O 1
ATOM 711 N N . GLY A 1 91 ? -9.602 -5.911 2.798 1.00 87.38 91 GLY A N 1
ATOM 712 C CA . GLY A 1 91 ? -10.396 -4.686 2.775 1.00 87.38 91 GLY A CA 1
ATOM 713 C C . GLY A 1 91 ? -11.608 -4.720 3.701 1.00 87.38 91 GLY A C 1
ATOM 714 O O . GLY A 1 91 ? -11.929 -3.700 4.313 1.00 87.38 91 GLY A O 1
ATOM 715 N N . LEU A 1 92 ? -12.231 -5.886 3.890 1.00 87.56 92 LEU A N 1
ATOM 716 C CA . LEU A 1 92 ? -13.298 -6.058 4.878 1.00 87.56 92 LEU A CA 1
ATOM 717 C C . LEU A 1 92 ? -12.734 -5.942 6.296 1.00 87.56 92 LEU A C 1
ATOM 719 O O . LEU A 1 92 ? -13.243 -5.164 7.101 1.00 87.56 92 LEU A O 1
ATOM 723 N N . VAL A 1 93 ? -11.645 -6.664 6.584 1.00 91.56 93 VAL A N 1
ATOM 724 C CA . VAL A 1 93 ? -10.988 -6.610 7.901 1.00 91.56 93 VAL A CA 1
ATOM 725 C C . VAL A 1 93 ? -10.479 -5.196 8.190 1.00 91.56 93 VAL A C 1
ATOM 727 O O . VAL A 1 93 ? -10.664 -4.694 9.294 1.00 91.56 93 VAL A O 1
ATOM 730 N N . PHE A 1 94 ? -9.921 -4.511 7.191 1.00 92.12 94 PHE A N 1
ATOM 731 C CA . PHE A 1 94 ? -9.502 -3.116 7.295 1.00 92.12 94 PHE A CA 1
ATOM 732 C C . PHE A 1 94 ? -10.679 -2.192 7.622 1.00 92.12 94 PHE A C 1
ATOM 734 O O . PHE A 1 94 ? -10.566 -1.336 8.498 1.00 92.12 94 PHE A O 1
ATOM 741 N N . SER A 1 95 ? -11.816 -2.359 6.943 1.00 90.31 95 SER A N 1
ATOM 742 C CA . SER A 1 95 ? -13.002 -1.522 7.159 1.00 90.31 95 SER A CA 1
ATOM 743 C C . SER A 1 95 ? -13.571 -1.713 8.567 1.00 90.31 95 SER A C 1
ATOM 745 O O . SER A 1 95 ? -13.859 -0.734 9.252 1.00 90.31 95 SER A O 1
ATOM 747 N N . LEU A 1 96 ? -13.641 -2.956 9.050 1.00 92.69 96 LEU A N 1
ATOM 748 C CA . LEU A 1 96 ? -14.036 -3.265 10.428 1.00 92.69 96 LEU A CA 1
ATOM 749 C C . LEU A 1 96 ? -13.032 -2.718 11.450 1.00 92.69 96 LEU A C 1
ATOM 751 O O . LEU A 1 96 ? -13.429 -2.174 12.479 1.00 92.69 96 LEU A O 1
ATOM 755 N N . ALA A 1 97 ? -11.734 -2.799 11.156 1.00 94.38 97 ALA A N 1
ATOM 756 C CA . ALA A 1 97 ? -10.694 -2.219 11.998 1.00 94.38 97 ALA A CA 1
ATOM 757 C C . ALA A 1 97 ? -10.799 -0.694 12.082 1.00 94.38 97 ALA A C 1
ATOM 759 O O . ALA A 1 97 ? -10.598 -0.129 13.155 1.00 94.38 97 ALA A O 1
ATOM 760 N N . ALA A 1 98 ? -11.156 -0.022 10.984 1.00 92.62 98 ALA A N 1
ATOM 761 C CA . ALA A 1 98 ? -11.421 1.411 10.990 1.00 92.62 98 ALA A CA 1
ATOM 762 C C . ALA A 1 98 ? -12.607 1.747 11.907 1.00 92.62 98 ALA A C 1
ATOM 764 O O . ALA A 1 98 ? -12.506 2.669 12.713 1.00 92.62 98 ALA A O 1
ATOM 765 N N . VAL A 1 99 ? -13.689 0.961 11.870 1.00 92.31 99 VAL A N 1
ATOM 766 C CA . VAL A 1 99 ? -14.803 1.122 12.821 1.00 92.31 99 VAL A CA 1
ATOM 767 C C . VAL A 1 99 ? -14.329 0.952 14.257 1.00 92.31 99 VAL A C 1
ATOM 769 O O . VAL A 1 99 ? -14.626 1.805 15.086 1.00 92.31 99 VAL A O 1
ATOM 772 N N . GLY A 1 100 ? -13.556 -0.093 14.558 1.00 94.00 100 GLY A N 1
ATOM 773 C CA . GLY A 1 100 ? -13.035 -0.306 15.908 1.00 94.00 100 GLY A CA 1
ATOM 774 C C . GLY A 1 100 ? -12.091 0.804 16.376 1.00 94.00 100 GLY A C 1
ATOM 775 O O . GLY A 1 100 ? -12.129 1.216 17.538 1.00 94.00 100 GLY A O 1
ATOM 776 N N . LEU A 1 101 ? -11.291 1.356 15.460 1.00 94.19 101 LEU A N 1
ATOM 777 C CA . LEU A 1 101 ? -10.438 2.512 15.716 1.00 94.19 101 LEU A CA 1
ATOM 778 C C . LEU A 1 101 ? -11.268 3.717 16.187 1.00 94.19 101 LEU A C 1
ATOM 780 O O . LEU A 1 101 ? -10.913 4.306 17.215 1.00 94.19 101 LEU A O 1
ATOM 784 N N . PHE A 1 102 ? -12.369 4.031 15.490 1.00 91.06 102 PHE A N 1
ATOM 785 C CA . PHE A 1 102 ? -13.281 5.131 15.832 1.00 91.06 102 PHE A CA 1
ATOM 786 C C . PHE A 1 102 ? -14.122 4.851 17.081 1.00 91.06 102 PHE A C 1
ATOM 788 O O . PHE A 1 102 ? -14.203 5.694 17.972 1.00 91.06 102 PHE A O 1
ATOM 795 N N . ALA A 1 103 ? -14.716 3.662 17.178 1.00 89.94 103 ALA A N 1
ATOM 796 C CA . ALA A 1 103 ? -15.563 3.264 18.298 1.00 89.94 103 ALA A CA 1
ATOM 797 C C . ALA A 1 103 ? -14.807 3.326 19.630 1.00 89.94 103 ALA A C 1
ATOM 799 O O . ALA A 1 103 ? -15.351 3.741 20.649 1.00 89.94 103 ALA A O 1
ATOM 800 N N . GLY A 1 104 ? -13.523 2.964 19.625 1.00 87.75 104 GLY A N 1
ATOM 801 C CA . GLY A 1 104 ? -12.720 2.970 20.837 1.00 87.75 104 GLY A CA 1
ATOM 802 C C . GLY A 1 104 ? -12.105 4.329 21.164 1.00 87.75 104 GLY A C 1
ATOM 803 O O . GLY A 1 104 ? -11.128 4.333 21.905 1.00 87.75 104 GLY A O 1
ATOM 804 N N . CYS A 1 105 ? -12.468 5.449 20.520 1.00 82.31 105 CYS A N 1
ATOM 805 C CA . CYS A 1 105 ? -11.697 6.711 20.584 1.00 82.31 105 CYS A CA 1
ATOM 806 C C . CYS A 1 105 ? -11.469 7.291 21.997 1.00 82.31 105 CYS A C 1
ATOM 808 O O . CYS A 1 105 ? -10.585 8.125 22.151 1.00 82.31 105 CYS A O 1
ATOM 810 N N . GLY A 1 106 ? -12.161 6.810 23.033 1.00 85.31 106 GLY A N 1
ATOM 811 C CA . GLY A 1 106 ? -11.883 7.137 24.442 1.00 85.31 106 GLY A CA 1
ATOM 812 C C . GLY A 1 106 ? -11.205 6.025 25.257 1.00 85.31 106 GLY A C 1
ATOM 813 O O . GLY A 1 106 ? -10.862 6.236 26.418 1.00 85.31 106 GLY A O 1
ATOM 814 N N . GLU A 1 107 ? -11.003 4.841 24.678 1.00 90.44 107 GLU A N 1
ATOM 815 C CA . GLU A 1 107 ? -10.546 3.657 25.403 1.00 90.44 107 GLU A CA 1
ATOM 816 C C . GLU A 1 107 ? -9.017 3.627 25.516 1.00 90.44 107 GLU A C 1
ATOM 818 O O . GLU A 1 107 ? -8.298 3.252 24.581 1.00 90.44 107 GLU A O 1
ATOM 823 N N . LYS A 1 108 ? -8.506 3.999 26.695 1.00 91.25 108 LYS A N 1
ATOM 824 C CA . LYS A 1 108 ? -7.062 4.063 26.973 1.00 91.25 108 LYS A CA 1
ATOM 825 C C . LYS A 1 108 ? -6.379 2.705 26.816 1.00 91.25 108 LYS A C 1
ATOM 827 O O . LYS A 1 108 ? -5.237 2.656 26.363 1.00 91.25 108 LYS A O 1
ATOM 832 N N . ARG A 1 109 ? -7.076 1.601 27.119 1.00 89.69 109 ARG A N 1
ATOM 833 C CA . ARG A 1 109 ? -6.528 0.238 26.993 1.00 89.69 109 ARG A CA 1
ATOM 834 C C . ARG A 1 109 ? -6.173 -0.124 25.550 1.00 89.69 109 ARG A C 1
ATOM 836 O O . ARG A 1 109 ? -5.280 -0.932 25.323 1.00 89.69 109 ARG A O 1
ATOM 843 N N . MET A 1 110 ? -6.819 0.510 24.570 1.00 92.12 110 MET A N 1
ATOM 844 C CA . MET A 1 110 ? -6.549 0.286 23.148 1.00 92.12 110 MET A CA 1
ATOM 845 C C . MET A 1 110 ? -5.522 1.257 22.557 1.00 92.12 110 MET A C 1
ATOM 847 O O . MET A 1 110 ? -5.148 1.099 21.395 1.00 92.12 110 MET A O 1
ATOM 851 N N . ALA A 1 111 ? -5.053 2.255 23.315 1.00 93.75 111 ALA A N 1
ATOM 852 C CA . ALA A 1 111 ? -4.199 3.319 22.789 1.00 93.75 111 ALA A CA 1
ATOM 853 C C . ALA A 1 111 ? -2.942 2.770 22.095 1.00 93.75 111 ALA A C 1
ATOM 855 O O . ALA A 1 111 ? -2.639 3.171 20.974 1.00 93.75 111 ALA A O 1
ATOM 856 N N . ILE A 1 112 ? -2.267 1.793 22.709 1.00 95.31 112 ILE A N 1
ATOM 857 C CA . ILE A 1 112 ? -1.050 1.181 22.153 1.00 95.31 112 ILE A CA 1
ATOM 858 C C . ILE A 1 112 ? -1.342 0.483 20.819 1.00 95.31 112 ILE A C 1
ATOM 860 O O . ILE A 1 112 ? -0.622 0.700 19.847 1.00 95.31 112 ILE A O 1
ATOM 864 N N . ILE A 1 113 ? -2.423 -0.301 20.743 1.00 95.50 113 ILE A N 1
ATOM 865 C CA . ILE A 1 113 ? -2.814 -1.028 19.523 1.00 95.50 113 ILE A CA 1
ATOM 866 C C . ILE A 1 113 ? -3.112 -0.041 18.391 1.00 95.50 113 ILE A C 1
ATOM 868 O O . ILE A 1 113 ? -2.671 -0.236 17.259 1.00 95.50 113 ILE A O 1
ATOM 872 N N . LYS A 1 114 ? -3.821 1.048 18.699 1.00 94.62 114 LYS A N 1
ATOM 873 C CA . LYS A 1 114 ? -4.162 2.093 17.729 1.00 94.62 114 LYS A CA 1
ATOM 874 C C . LYS A 1 114 ? -2.939 2.839 17.232 1.00 94.62 114 LYS A C 1
ATOM 876 O O . LYS A 1 114 ? -2.789 3.014 16.028 1.00 94.62 114 LYS A O 1
ATOM 881 N N . ILE A 1 115 ? -2.065 3.261 18.144 1.00 95.25 115 ILE A N 1
ATOM 882 C CA . ILE A 1 115 ? -0.819 3.949 17.802 1.00 95.25 115 ILE A CA 1
ATOM 883 C C . ILE A 1 115 ? 0.036 3.039 16.923 1.00 95.25 115 ILE A C 1
ATOM 885 O O . ILE A 1 115 ? 0.490 3.470 15.868 1.00 95.25 115 ILE A O 1
ATOM 889 N N . PHE A 1 116 ? 0.188 1.767 17.296 1.00 95.31 116 PHE A N 1
ATOM 890 C CA . PHE A 1 116 ? 0.934 0.798 16.501 1.00 95.31 116 PHE A CA 1
ATOM 891 C C . PHE A 1 116 ? 0.329 0.621 15.100 1.00 95.31 116 PHE A C 1
ATOM 893 O O . PHE A 1 116 ? 1.046 0.740 14.107 1.00 95.31 116 PHE A O 1
ATOM 900 N N . PHE A 1 117 ? -0.991 0.433 14.993 1.00 95.19 117 PHE A N 1
ATOM 901 C CA . PHE A 1 117 ? -1.686 0.353 13.705 1.00 95.19 117 PHE A CA 1
ATOM 902 C C . PHE A 1 117 ? -1.443 1.599 12.841 1.00 95.19 117 PHE A C 1
ATOM 904 O O . PHE A 1 117 ? -1.030 1.480 11.687 1.00 95.19 117 PHE A O 1
ATOM 911 N N . LEU A 1 118 ? -1.627 2.794 13.407 1.00 94.62 118 LEU A N 1
ATOM 912 C CA . LEU A 1 118 ? -1.431 4.065 12.709 1.00 94.62 118 LEU A CA 1
ATOM 913 C C . LEU A 1 118 ? 0.022 4.270 12.265 1.00 94.62 118 LEU A C 1
ATOM 915 O O . LEU A 1 118 ? 0.245 4.743 11.152 1.00 94.62 118 LEU A O 1
ATOM 919 N N . ILE A 1 119 ? 1.004 3.877 13.082 1.00 95.44 119 ILE A N 1
ATOM 920 C CA . ILE A 1 119 ? 2.428 3.934 12.722 1.00 95.44 119 ILE A CA 1
ATOM 921 C C . ILE A 1 119 ? 2.713 3.032 11.521 1.00 95.44 119 ILE A C 1
ATOM 923 O O . ILE A 1 119 ? 3.367 3.473 10.575 1.00 95.44 119 ILE A O 1
ATOM 927 N N . VAL A 1 120 ? 2.203 1.797 11.513 1.00 93.69 120 VAL A N 1
ATOM 928 C CA . VAL A 1 120 ? 2.414 0.882 10.382 1.00 93.69 120 VAL A CA 1
ATOM 929 C C . VAL A 1 120 ? 1.743 1.416 9.111 1.00 93.69 120 VAL A C 1
ATOM 931 O O . VAL A 1 120 ? 2.352 1.392 8.038 1.00 93.69 120 VAL A O 1
ATOM 934 N N . LEU A 1 121 ? 0.526 1.965 9.208 1.00 92.50 121 LEU A N 1
ATOM 935 C CA . LEU A 1 121 ? -0.133 2.604 8.063 1.00 92.50 121 LEU A CA 1
ATOM 936 C C . LEU A 1 121 ? 0.657 3.817 7.553 1.00 92.50 121 LEU A C 1
ATOM 938 O O . LEU A 1 121 ? 0.876 3.945 6.347 1.00 92.50 121 LEU A O 1
ATOM 942 N N . ALA A 1 122 ? 1.130 4.681 8.453 1.00 93.38 122 ALA A N 1
ATOM 943 C CA . ALA A 1 122 ? 1.934 5.852 8.111 1.00 93.38 122 ALA A CA 1
ATOM 944 C C . ALA A 1 122 ? 3.261 5.457 7.450 1.00 93.38 122 ALA A C 1
ATOM 946 O O . ALA A 1 122 ? 3.676 6.074 6.465 1.00 93.38 122 ALA A O 1
ATOM 947 N N . GLN A 1 123 ? 3.905 4.396 7.941 1.00 93.75 123 GLN A N 1
ATOM 948 C CA . GLN A 1 123 ? 5.105 3.824 7.340 1.00 93.75 123 GLN A CA 1
ATOM 949 C C . GLN A 1 123 ? 4.820 3.342 5.915 1.00 93.75 123 GLN A C 1
ATOM 951 O O . GLN A 1 123 ? 5.536 3.733 4.991 1.00 93.75 123 GLN A O 1
ATOM 956 N N . ALA A 1 124 ? 3.768 2.538 5.720 1.00 91.62 124 ALA A N 1
ATOM 957 C CA . ALA A 1 124 ? 3.383 2.031 4.405 1.00 91.62 124 ALA A CA 1
ATOM 958 C C . ALA A 1 124 ? 3.066 3.177 3.427 1.00 91.62 124 ALA A C 1
ATOM 960 O O . ALA A 1 124 ? 3.523 3.156 2.283 1.00 91.62 124 ALA A O 1
ATOM 961 N N . LEU A 1 125 ? 2.363 4.217 3.889 1.00 92.25 125 LEU A N 1
ATOM 962 C CA . LEU A 1 125 ? 2.049 5.417 3.106 1.00 92.25 125 LEU A CA 1
ATOM 963 C C . LEU A 1 125 ? 3.261 6.312 2.840 1.00 92.25 125 LEU A C 1
ATOM 965 O O . LEU A 1 125 ? 3.256 7.047 1.858 1.00 92.25 125 LEU A O 1
ATOM 969 N N . SER A 1 126 ? 4.306 6.267 3.660 1.00 90.69 126 SER A N 1
ATOM 970 C CA . SER A 1 126 ? 5.524 7.064 3.458 1.00 90.69 126 SER A CA 1
ATOM 971 C C . SER A 1 126 ? 6.451 6.476 2.389 1.00 90.69 126 SER A C 1
ATOM 973 O O . SER A 1 126 ? 7.292 7.180 1.824 1.00 90.69 126 SER A O 1
ATOM 975 N N . ILE A 1 127 ? 6.285 5.195 2.058 1.00 91.25 127 ILE A N 1
ATOM 976 C CA . ILE A 1 127 ? 7.022 4.490 0.999 1.00 91.25 127 ILE A CA 1
ATOM 977 C C . ILE A 1 127 ? 6.081 4.103 -0.150 1.00 91.25 127 ILE A C 1
ATOM 979 O O . ILE A 1 127 ? 4.989 4.646 -0.268 1.00 91.25 127 ILE A O 1
ATOM 983 N N . HIS A 1 128 ? 6.520 3.247 -1.074 1.00 86.50 128 HIS A N 1
ATOM 984 C CA . HIS A 1 128 ? 5.644 2.713 -2.120 1.00 86.50 128 HIS A CA 1
ATOM 985 C C . HIS A 1 128 ? 4.850 1.526 -1.565 1.00 86.50 128 HIS A C 1
ATOM 987 O O . HIS A 1 128 ? 5.385 0.723 -0.799 1.00 86.50 128 HIS A O 1
ATOM 993 N N . ILE A 1 129 ? 3.586 1.398 -1.962 1.00 88.31 129 ILE A N 1
ATOM 994 C CA . ILE A 1 129 ? 2.716 0.325 -1.476 1.00 88.31 129 ILE A CA 1
ATOM 995 C C . ILE A 1 129 ? 3.147 -1.020 -2.082 1.00 88.31 129 ILE A C 1
ATOM 997 O O . ILE A 1 129 ? 3.150 -1.199 -3.300 1.00 88.31 129 ILE A O 1
ATOM 1001 N N . LEU A 1 130 ? 3.473 -1.976 -1.213 1.00 86.19 130 LEU A N 1
ATOM 1002 C CA . LEU A 1 130 ? 3.651 -3.399 -1.521 1.00 86.19 130 LEU A CA 1
ATOM 1003 C C . LEU A 1 130 ? 2.839 -4.219 -0.528 1.00 86.19 130 LEU A C 1
ATOM 1005 O O . LEU A 1 130 ? 2.626 -3.764 0.599 1.00 86.19 130 LEU A O 1
ATOM 1009 N N . SER A 1 131 ? 2.439 -5.434 -0.909 1.00 81.75 131 SER A N 1
ATOM 1010 C CA . SER A 1 131 ? 1.739 -6.344 0.010 1.00 81.75 131 SER A CA 1
ATOM 1011 C C . SER A 1 131 ? 2.533 -6.569 1.300 1.00 81.75 131 SER A C 1
ATOM 1013 O O . SER A 1 131 ? 1.997 -6.425 2.397 1.00 81.75 131 SER A O 1
ATOM 1015 N N . ARG A 1 132 ? 3.855 -6.759 1.185 1.00 85.25 132 ARG A N 1
ATOM 1016 C CA . ARG A 1 132 ? 4.722 -7.040 2.339 1.00 85.25 132 ARG A CA 1
ATOM 1017 C C . ARG A 1 132 ? 4.770 -5.960 3.420 1.00 85.25 132 ARG A C 1
ATOM 1019 O O . ARG A 1 132 ? 5.075 -6.265 4.565 1.00 85.25 132 ARG A O 1
ATOM 1026 N N . TYR A 1 133 ? 4.486 -4.707 3.066 1.00 88.00 133 TYR A N 1
ATOM 1027 C CA . TYR A 1 133 ? 4.505 -3.598 4.024 1.00 88.00 133 TYR A CA 1
ATOM 1028 C C . TYR A 1 133 ? 3.201 -3.478 4.818 1.00 88.00 133 TYR A C 1
ATOM 1030 O O . TYR A 1 133 ? 3.157 -2.732 5.788 1.00 88.00 133 TYR A O 1
ATOM 1038 N N . ARG A 1 134 ? 2.154 -4.222 4.437 1.00 88.06 134 ARG A N 1
ATOM 1039 C CA . ARG A 1 134 ? 0.875 -4.258 5.159 1.00 88.06 134 ARG A CA 1
ATOM 1040 C C . ARG A 1 134 ? 0.803 -5.400 6.171 1.00 88.06 134 ARG A C 1
ATOM 1042 O O . ARG A 1 134 ? 0.007 -5.311 7.096 1.00 88.06 134 ARG A O 1
ATOM 1049 N N . TYR A 1 135 ? 1.643 -6.434 6.041 1.00 88.88 135 TYR A N 1
ATOM 1050 C CA . TYR A 1 135 ? 1.639 -7.587 6.954 1.00 88.88 135 TYR A CA 1
ATOM 1051 C C . TYR A 1 135 ? 1.765 -7.216 8.438 1.00 88.88 135 TYR A C 1
ATOM 1053 O O . TYR A 1 135 ? 0.977 -7.740 9.223 1.00 88.88 135 TYR A O 1
ATOM 1061 N N . PRO A 1 136 ? 2.650 -6.286 8.855 1.00 92.88 136 PRO A N 1
ATOM 1062 C CA . PRO A 1 136 ? 2.741 -5.918 10.268 1.00 92.88 136 PRO A CA 1
ATOM 1063 C C . PRO A 1 136 ? 1.454 -5.277 10.809 1.00 92.88 136 PRO A C 1
ATOM 1065 O O . PRO A 1 136 ? 1.191 -5.349 12.006 1.00 92.88 136 PRO A O 1
ATOM 1068 N N . ALA A 1 137 ? 0.627 -4.683 9.938 1.00 93.19 137 ALA A N 1
ATOM 1069 C CA . ALA A 1 137 ? -0.643 -4.086 10.335 1.00 93.19 137 ALA A CA 1
ATOM 1070 C C . ALA A 1 137 ? -1.724 -5.142 10.586 1.00 93.19 137 ALA A C 1
ATOM 1072 O O . ALA A 1 137 ? -2.703 -4.830 11.248 1.00 93.19 137 ALA A O 1
ATOM 1073 N N . VAL A 1 138 ? -1.575 -6.379 10.099 1.00 92.38 138 VAL A N 1
ATOM 1074 C CA . VAL A 1 138 ? -2.636 -7.397 10.177 1.00 92.38 138 VAL A CA 1
ATOM 1075 C C . VAL A 1 138 ? -2.985 -7.745 11.624 1.00 92.38 138 VAL A C 1
ATOM 1077 O O . VAL A 1 138 ? -4.163 -7.797 11.961 1.00 92.38 138 VAL A O 1
ATOM 1080 N N . ILE A 1 139 ? -1.986 -7.914 12.494 1.00 93.25 139 ILE A N 1
ATOM 1081 C CA . ILE A 1 139 ? -2.201 -8.262 13.908 1.00 93.25 139 ILE A CA 1
ATOM 1082 C C . ILE A 1 139 ? -3.057 -7.206 14.633 1.00 93.25 139 ILE A C 1
ATOM 1084 O O . ILE A 1 139 ? -4.135 -7.556 15.121 1.00 93.25 139 ILE A O 1
ATOM 1088 N N . PRO A 1 140 ? -2.662 -5.916 14.695 1.00 95.31 140 PRO A N 1
ATOM 1089 C CA . PRO A 1 140 ? -3.494 -4.905 15.344 1.00 95.31 140 PRO A CA 1
ATOM 1090 C C . PRO A 1 140 ? -4.813 -4.669 14.593 1.00 95.31 140 PRO A C 1
ATOM 1092 O O . PRO A 1 140 ? -5.817 -4.346 15.222 1.00 95.31 140 PRO A O 1
ATOM 1095 N N . MET A 1 141 ? -4.841 -4.864 13.270 1.00 94.94 141 MET A N 1
ATOM 1096 C CA . MET A 1 141 ? -6.054 -4.731 12.463 1.00 94.94 141 MET A CA 1
ATOM 1097 C C . MET A 1 141 ? -7.105 -5.776 12.843 1.00 94.94 141 MET A C 1
ATOM 1099 O O . MET A 1 141 ? -8.265 -5.417 12.976 1.00 94.94 141 MET A O 1
ATOM 1103 N N . ILE A 1 142 ? -6.726 -7.035 13.087 1.00 95.00 142 ILE A N 1
ATOM 1104 C CA . ILE A 1 142 ? -7.662 -8.080 13.538 1.00 95.00 142 ILE A CA 1
ATOM 1105 C C . ILE A 1 142 ? -8.253 -7.730 14.911 1.00 95.00 142 ILE A C 1
ATOM 1107 O O . ILE A 1 142 ? -9.463 -7.837 15.099 1.00 95.00 142 ILE A O 1
ATOM 1111 N N . LEU A 1 143 ? -7.428 -7.260 15.853 1.00 95.62 143 LEU A N 1
ATOM 1112 C CA . LEU A 1 143 ? -7.898 -6.855 17.186 1.00 95.62 143 LEU A CA 1
ATOM 1113 C C . LEU A 1 143 ? -8.865 -5.666 17.116 1.00 95.62 143 LEU A C 1
ATOM 1115 O O . LEU A 1 143 ? -9.914 -5.669 17.758 1.00 95.62 143 LEU A O 1
ATOM 1119 N N . LEU A 1 144 ? -8.538 -4.660 16.300 1.00 95.81 144 LEU A N 1
ATOM 1120 C CA . LEU A 1 144 ? -9.426 -3.525 16.052 1.00 95.81 144 LEU A CA 1
ATOM 1121 C C . LEU A 1 144 ? -10.700 -3.957 15.321 1.00 95.81 144 LEU A C 1
ATOM 1123 O O . LEU A 1 144 ? -11.772 -3.453 15.634 1.00 95.81 144 LEU A O 1
ATOM 1127 N N . ALA A 1 145 ? -10.616 -4.900 14.382 1.00 95.12 145 ALA A N 1
ATOM 1128 C CA . ALA A 1 145 ? -11.778 -5.418 13.671 1.00 95.12 145 ALA A CA 1
ATOM 1129 C C . ALA A 1 145 ? -12.734 -6.150 14.616 1.00 95.12 145 ALA A C 1
ATOM 1131 O O . ALA A 1 145 ? -13.937 -5.923 14.536 1.00 95.12 145 ALA A O 1
ATOM 1132 N N . ALA A 1 146 ? -12.217 -6.954 15.551 1.00 95.44 146 ALA A N 1
ATOM 1133 C CA . ALA A 1 146 ? -13.029 -7.602 16.579 1.00 95.44 146 ALA A CA 1
ATOM 1134 C C . ALA A 1 146 ? -13.790 -6.572 17.432 1.00 95.44 146 ALA A C 1
ATOM 1136 O O . ALA A 1 146 ? -14.999 -6.697 17.617 1.00 95.44 146 ALA A O 1
ATOM 1137 N N . PHE A 1 147 ? -13.109 -5.507 17.865 1.00 95.06 147 PHE A N 1
ATOM 1138 C CA . PHE A 1 147 ? -13.743 -4.404 18.593 1.00 95.06 147 PHE A CA 1
ATOM 1139 C C . PHE A 1 147 ? -14.783 -3.657 17.738 1.00 95.06 147 PHE A C 1
ATOM 1141 O O . PHE A 1 147 ? -15.860 -3.301 18.210 1.00 95.06 147 PHE A O 1
ATOM 1148 N N . GLY A 1 148 ? -14.495 -3.449 16.450 1.00 93.44 148 GLY A N 1
ATOM 1149 C CA . GLY A 1 148 ? -15.433 -2.850 15.501 1.00 93.44 148 GLY A CA 1
ATOM 1150 C C . GLY A 1 148 ? -16.697 -3.688 15.305 1.00 93.44 148 GLY A C 1
ATOM 1151 O O . GLY A 1 148 ? -17.796 -3.138 15.296 1.00 93.44 148 GLY A O 1
ATOM 1152 N N . ILE A 1 149 ? -16.562 -5.014 15.201 1.00 94.06 149 ILE A N 1
ATOM 1153 C CA . ILE A 1 149 ? -17.695 -5.948 15.124 1.00 94.06 149 ILE A CA 1
ATOM 1154 C C . ILE A 1 149 ? -18.536 -5.858 16.396 1.00 94.06 149 ILE A C 1
ATOM 1156 O O . ILE A 1 149 ? -19.751 -5.697 16.310 1.00 94.06 149 ILE A O 1
ATOM 1160 N N . GLU A 1 150 ? -17.903 -5.922 17.567 1.00 95.06 150 GLU A N 1
ATOM 1161 C CA . GLU A 1 150 ? -18.590 -5.819 18.854 1.00 95.06 150 GLU A CA 1
ATOM 1162 C C . GLU A 1 150 ? -19.410 -4.520 18.959 1.00 95.06 150 GLU A C 1
ATOM 1164 O O . GLU A 1 150 ? -20.588 -4.542 19.326 1.00 95.06 150 GLU A O 1
ATOM 1169 N N . PHE A 1 151 ? -18.819 -3.391 18.559 1.00 92.06 151 PHE A N 1
ATOM 1170 C CA . PHE A 1 151 ? -19.499 -2.101 18.514 1.00 92.06 151 PHE A CA 1
ATOM 1171 C C . PHE A 1 151 ? -20.700 -2.105 17.558 1.00 92.06 151 PHE A C 1
ATOM 1173 O O . PHE A 1 151 ? -21.797 -1.696 17.943 1.00 92.06 151 PHE A O 1
ATOM 1180 N N . LEU A 1 152 ? -20.527 -2.609 16.330 1.00 90.81 152 LEU A N 1
ATOM 1181 C CA . LEU A 1 152 ? -21.610 -2.689 15.344 1.00 90.81 152 LEU A CA 1
ATOM 1182 C C . LEU A 1 152 ? -22.757 -3.584 15.827 1.00 90.81 152 LEU A C 1
ATOM 1184 O O . LEU A 1 152 ? -23.918 -3.231 15.625 1.00 90.81 152 LEU A O 1
ATOM 1188 N N . LEU A 1 153 ? -22.455 -4.695 16.506 1.00 92.81 153 LEU A N 1
ATOM 1189 C CA . LEU A 1 153 ? -23.463 -5.578 17.097 1.00 92.81 153 LEU A CA 1
ATOM 1190 C C . LEU A 1 153 ? -24.267 -4.862 18.188 1.00 92.81 153 LEU A C 1
ATOM 1192 O O . LEU A 1 153 ? -25.496 -4.924 18.178 1.00 92.81 153 LEU A O 1
ATOM 1196 N N . ARG A 1 154 ? -23.611 -4.114 19.084 1.00 90.94 154 ARG A N 1
ATOM 1197 C CA . ARG A 1 154 ? -24.299 -3.297 20.102 1.00 90.94 154 ARG A CA 1
ATOM 1198 C C . ARG A 1 154 ? -25.201 -2.228 19.467 1.00 90.94 154 ARG A C 1
ATOM 1200 O O . ARG A 1 154 ? -26.331 -2.022 19.920 1.00 90.94 154 ARG A O 1
ATOM 1207 N N . CYS A 1 155 ? -24.742 -1.561 18.406 1.00 89.06 155 CYS A N 1
ATOM 1208 C CA . CYS A 1 155 ? -25.555 -0.596 17.655 1.00 89.06 155 CYS A CA 1
ATOM 1209 C C . CYS A 1 155 ? -26.766 -1.260 16.985 1.00 89.06 155 CYS A C 1
ATOM 1211 O O . CYS A 1 155 ? -27.881 -0.749 17.078 1.00 89.06 155 CYS A O 1
ATOM 1213 N N . LEU A 1 156 ? -26.569 -2.425 16.365 1.00 87.94 156 LEU A N 1
ATOM 1214 C CA . LEU A 1 156 ? -27.638 -3.170 15.704 1.00 87.94 156 LEU A CA 1
ATOM 1215 C C . LEU A 1 156 ? -28.719 -3.607 16.702 1.00 87.94 156 LEU A C 1
ATOM 1217 O O . LEU A 1 156 ? -29.905 -3.385 16.460 1.00 87.94 156 LEU A O 1
ATOM 1221 N N . LEU A 1 157 ? -28.309 -4.154 17.850 1.00 90.44 157 LEU A N 1
ATOM 1222 C CA . LEU A 1 157 ? -29.216 -4.596 18.914 1.00 90.44 157 LEU A CA 1
ATOM 1223 C C . LEU A 1 157 ? -29.985 -3.431 19.552 1.00 90.44 157 LEU A C 1
ATOM 1225 O O . LEU A 1 157 ? -31.158 -3.573 19.884 1.00 90.44 157 LEU A O 1
ATOM 1229 N N . SER A 1 158 ? -29.356 -2.261 19.679 1.00 89.31 158 SER A N 1
ATOM 1230 C CA . SER A 1 158 ? -30.007 -1.057 20.217 1.00 89.31 158 SER A CA 1
ATOM 1231 C C . SER A 1 158 ? -30.830 -0.275 19.186 1.00 89.31 158 SER A C 1
ATOM 1233 O O . SER A 1 158 ? -31.486 0.698 19.557 1.00 89.31 158 SER A O 1
ATOM 1235 N N . ARG A 1 159 ? -30.791 -0.662 17.898 1.00 83.44 159 ARG A N 1
ATOM 1236 C CA . ARG A 1 159 ? -31.366 0.056 16.738 1.00 83.44 159 ARG A CA 1
ATOM 1237 C C . ARG A 1 159 ? -30.922 1.519 16.596 1.00 83.44 159 ARG A C 1
ATOM 1239 O O . ARG A 1 159 ? -31.466 2.258 15.775 1.00 83.44 159 ARG A O 1
ATOM 1246 N N . LYS A 1 160 ? -29.920 1.953 17.360 1.00 74.88 160 LYS A N 1
ATOM 1247 C CA . LYS A 1 160 ? -29.342 3.295 17.278 1.00 74.88 160 LYS A CA 1
ATOM 1248 C C . LYS A 1 160 ? -28.190 3.271 16.278 1.00 74.88 160 LYS A C 1
ATOM 1250 O O . LYS A 1 160 ? -27.433 2.309 16.210 1.00 74.88 160 LYS A O 1
ATOM 1255 N N . HIS A 1 161 ? -28.043 4.346 15.506 1.00 81.88 161 HIS A N 1
ATOM 1256 C CA . HIS A 1 161 ? -26.952 4.509 14.533 1.00 81.88 161 HIS A CA 1
ATOM 1257 C C . HIS A 1 161 ? -26.979 3.530 13.340 1.00 81.88 161 HIS A C 1
ATOM 1259 O O . HIS A 1 161 ? -25.935 3.235 12.762 1.00 81.88 161 HIS A O 1
ATOM 1265 N N . LEU A 1 162 ? -28.162 3.082 12.894 1.00 81.56 162 LEU A N 1
ATOM 1266 C CA . LEU A 1 162 ? -28.309 2.267 11.671 1.00 81.56 162 LEU A CA 1
ATOM 1267 C C . LEU A 1 162 ? -27.674 2.924 10.430 1.00 81.56 162 LEU A C 1
ATOM 1269 O O . LEU A 1 162 ? -27.094 2.231 9.599 1.00 81.56 162 LEU A O 1
ATOM 1273 N N . LEU A 1 163 ? -27.703 4.258 10.340 1.00 81.94 163 LEU A N 1
ATOM 1274 C CA . LEU A 1 163 ? -27.016 5.016 9.285 1.00 81.94 163 LEU A CA 1
ATOM 1275 C C . LEU A 1 163 ? -25.491 4.826 9.307 1.00 81.94 163 LEU A C 1
ATOM 1277 O O . LEU A 1 163 ? -24.869 4.779 8.250 1.00 81.94 163 LEU A O 1
ATOM 1281 N N . LEU A 1 164 ? -24.884 4.676 10.489 1.00 80.69 164 LEU A N 1
ATOM 1282 C CA . LEU A 1 164 ? -23.451 4.407 10.617 1.00 80.69 164 LEU A CA 1
ATOM 1283 C C . LEU A 1 164 ? -23.121 2.996 10.123 1.00 80.69 164 LEU A C 1
ATOM 1285 O O . LEU A 1 164 ? -22.168 2.826 9.369 1.00 80.69 164 LEU A O 1
ATOM 1289 N N . ILE A 1 165 ? -23.948 2.004 10.469 1.00 80.69 165 ILE A N 1
ATOM 1290 C CA . ILE A 1 165 ? -23.814 0.631 9.958 1.00 80.69 165 ILE A CA 1
ATOM 1291 C C . ILE A 1 165 ? -23.936 0.621 8.426 1.00 80.69 165 ILE A C 1
ATOM 1293 O O . ILE A 1 165 ? -23.077 0.067 7.740 1.00 80.69 165 ILE A O 1
ATOM 1297 N N . ALA A 1 166 ? -24.956 1.290 7.879 1.00 83.00 166 ALA A N 1
ATOM 1298 C CA . ALA A 1 166 ? -25.152 1.413 6.436 1.00 83.00 166 ALA A CA 1
ATOM 1299 C C . ALA A 1 166 ? -23.972 2.122 5.749 1.00 83.00 166 ALA A C 1
ATOM 1301 O O . ALA A 1 166 ? -23.528 1.687 4.686 1.00 83.00 166 ALA A O 1
ATOM 1302 N N . GLY A 1 167 ? -23.416 3.167 6.370 1.00 84.88 167 GLY A N 1
ATOM 1303 C CA . GLY A 1 167 ? -22.226 3.863 5.883 1.00 84.88 167 GLY A CA 1
ATOM 1304 C C . GLY A 1 167 ? -20.994 2.957 5.829 1.00 84.88 167 GLY A C 1
ATOM 1305 O O . GLY A 1 167 ? -20.322 2.898 4.802 1.00 84.88 167 GLY A O 1
ATOM 1306 N N . VAL A 1 168 ? -20.733 2.187 6.889 1.00 80.94 168 VAL A N 1
ATOM 1307 C CA . VAL A 1 168 ? -19.622 1.219 6.943 1.00 80.94 168 VAL A CA 1
ATOM 1308 C C . VAL A 1 168 ? -19.764 0.156 5.858 1.00 80.94 168 VAL A C 1
ATOM 1310 O O . VAL A 1 168 ? -18.803 -0.117 5.134 1.00 80.94 168 VAL A O 1
ATOM 1313 N N . LEU A 1 169 ? -20.959 -0.419 5.705 1.00 83.38 169 LEU A N 1
ATOM 1314 C CA . LEU A 1 169 ? -21.236 -1.411 4.665 1.00 83.38 169 LEU A CA 1
ATOM 1315 C C . LEU A 1 169 ? -21.059 -0.816 3.266 1.00 83.38 169 LEU A C 1
ATOM 1317 O O . LEU A 1 169 ? -20.445 -1.451 2.412 1.00 83.38 169 LEU A O 1
ATOM 1321 N N . SER A 1 170 ? -21.513 0.420 3.051 1.00 83.44 170 SER A N 1
ATOM 1322 C CA . SER A 1 170 ? -21.378 1.122 1.771 1.00 83.44 170 SER A CA 1
ATOM 1323 C C . SER A 1 170 ? -19.916 1.404 1.423 1.00 83.44 170 SER A C 1
ATOM 1325 O O . SER A 1 170 ? -19.499 1.161 0.295 1.00 83.44 170 SER A O 1
ATOM 1327 N N . VAL A 1 171 ? -19.108 1.860 2.387 1.00 81.50 171 VAL A N 1
ATOM 1328 C CA . VAL A 1 171 ? -17.665 2.089 2.193 1.00 81.50 171 VAL A CA 1
ATOM 1329 C C . VAL A 1 171 ? -16.943 0.775 1.911 1.00 81.50 171 VAL A C 1
ATOM 1331 O O . VAL A 1 171 ? -16.137 0.704 0.986 1.00 81.50 171 VAL A O 1
ATOM 1334 N N . THR A 1 172 ? -17.265 -0.282 2.655 1.00 79.94 172 THR A N 1
ATOM 1335 C CA . THR A 1 172 ? -16.677 -1.612 2.457 1.00 79.94 172 THR A CA 1
ATOM 1336 C C . THR A 1 172 ? -17.020 -2.157 1.069 1.00 79.94 172 THR A C 1
ATOM 1338 O O . THR A 1 172 ? -16.133 -2.567 0.319 1.00 79.94 172 THR A O 1
ATOM 1341 N N . ALA A 1 173 ? -18.296 -2.084 0.677 1.00 81.56 173 ALA A N 1
ATOM 1342 C CA . ALA A 1 173 ? -18.758 -2.460 -0.654 1.00 81.56 173 ALA A CA 1
ATOM 1343 C C . ALA A 1 173 ? -18.052 -1.639 -1.739 1.00 81.56 173 ALA A C 1
ATOM 1345 O O . ALA A 1 173 ? -17.548 -2.207 -2.706 1.00 81.56 173 ALA A O 1
ATOM 1346 N N . LEU A 1 174 ? -17.924 -0.321 -1.551 1.00 82.06 174 LEU A N 1
ATOM 1347 C CA . LEU A 1 174 ? -17.203 0.543 -2.476 1.00 82.06 174 LEU A CA 1
ATOM 1348 C C . LEU A 1 174 ? -15.738 0.118 -2.603 1.00 82.06 174 LEU A C 1
ATOM 1350 O O . LEU A 1 174 ? -15.248 0.031 -3.721 1.00 82.06 174 LEU A O 1
ATOM 1354 N N . ILE A 1 175 ? -15.035 -0.204 -1.515 1.00 76.69 175 ILE A N 1
ATOM 1355 C CA . ILE A 1 175 ? -13.639 -0.682 -1.555 1.00 76.69 175 ILE A CA 1
ATOM 1356 C C . ILE A 1 175 ? -13.522 -1.986 -2.361 1.00 76.69 175 ILE A C 1
ATOM 1358 O O . ILE A 1 175 ? -12.609 -2.117 -3.184 1.00 76.69 175 ILE A O 1
ATOM 1362 N N . HIS A 1 176 ? -14.457 -2.922 -2.179 1.00 70.81 176 HIS A N 1
ATOM 1363 C CA . HIS A 1 176 ? -14.465 -4.197 -2.904 1.00 70.81 176 HIS A CA 1
ATOM 1364 C C . HIS A 1 176 ? -14.854 -4.061 -4.380 1.00 70.81 176 HIS A C 1
ATOM 1366 O O . HIS A 1 176 ? -14.294 -4.767 -5.220 1.00 70.81 176 HIS A O 1
ATOM 1372 N N . ILE A 1 177 ? -15.779 -3.158 -4.717 1.00 74.44 177 ILE A N 1
ATOM 1373 C CA . ILE A 1 177 ? -16.170 -2.863 -6.106 1.00 74.44 177 ILE A CA 1
ATOM 1374 C C . ILE A 1 177 ? -15.043 -2.101 -6.804 1.00 74.44 177 ILE A C 1
ATOM 1376 O O . ILE A 1 177 ? -14.672 -2.390 -7.940 1.00 74.44 177 ILE A O 1
ATOM 1380 N N . THR A 1 178 ? -14.430 -1.158 -6.095 1.00 68.38 178 THR A N 1
ATOM 1381 C CA . THR A 1 178 ? -13.344 -0.320 -6.591 1.00 68.38 178 THR A CA 1
ATOM 1382 C C . THR A 1 178 ? -11.987 -0.995 -6.410 1.00 68.38 178 THR A C 1
ATOM 1384 O O . THR A 1 178 ? -11.021 -0.331 -6.011 1.00 68.38 178 THR A O 1
ATOM 1387 N N . LYS A 1 179 ? -11.875 -2.291 -6.764 1.00 60.56 179 LYS A N 1
ATOM 1388 C CA . LYS A 1 179 ? -10.571 -2.974 -6.874 1.00 60.56 179 LYS A CA 1
ATOM 1389 C C . LYS A 1 179 ? -9.621 -2.022 -7.594 1.00 60.56 179 LYS A C 1
ATOM 1391 O O . LYS A 1 179 ? -10.000 -1.488 -8.644 1.00 60.56 179 LYS A O 1
ATOM 1396 N N . PRO A 1 180 ? -8.456 -1.676 -7.016 1.00 56.12 180 PRO A N 1
ATOM 1397 C CA . PRO A 1 180 ? -7.574 -0.726 -7.640 1.00 56.12 180 PRO A CA 1
ATOM 1398 C C . PRO A 1 180 ? -7.208 -1.443 -8.922 1.00 56.12 180 PRO A C 1
ATOM 1400 O O . PRO A 1 180 ? -6.755 -2.591 -8.883 1.00 56.12 180 PRO A O 1
ATOM 1403 N N . TYR A 1 181 ? -7.484 -0.812 -10.059 1.00 46.22 181 TYR A N 1
ATOM 1404 C CA . TYR A 1 181 ? -6.947 -1.342 -11.290 1.00 46.22 181 TYR A CA 1
ATOM 1405 C C . TYR A 1 181 ? -5.467 -1.579 -11.016 1.00 46.22 181 TYR A C 1
ATOM 1407 O O . TYR A 1 181 ? -4.826 -0.638 -10.527 1.00 46.22 181 TYR A O 1
ATOM 1415 N N . PRO A 1 182 ? -4.938 -2.800 -11.224 1.00 49.94 182 PRO A N 1
ATOM 1416 C CA . PRO A 1 182 ? -3.508 -2.985 -11.168 1.00 49.94 182 PRO A CA 1
ATOM 1417 C C . PRO A 1 182 ? -2.964 -1.923 -12.111 1.00 49.94 182 PRO A C 1
ATOM 1419 O O . PRO A 1 182 ? -3.230 -1.944 -13.314 1.00 49.94 182 PRO A O 1
ATOM 1422 N N . SER A 1 183 ? -2.327 -0.894 -11.551 1.00 43.59 183 SER A N 1
ATOM 1423 C CA . SER A 1 183 ? -1.738 0.140 -12.387 1.00 43.59 183 SER A CA 1
ATOM 1424 C C . SER A 1 183 ? -0.627 -0.481 -13.222 1.00 43.59 183 SER A C 1
ATOM 1426 O O . SER A 1 183 ? -0.292 0.091 -14.242 1.00 43.59 183 SER A O 1
ATOM 1428 N 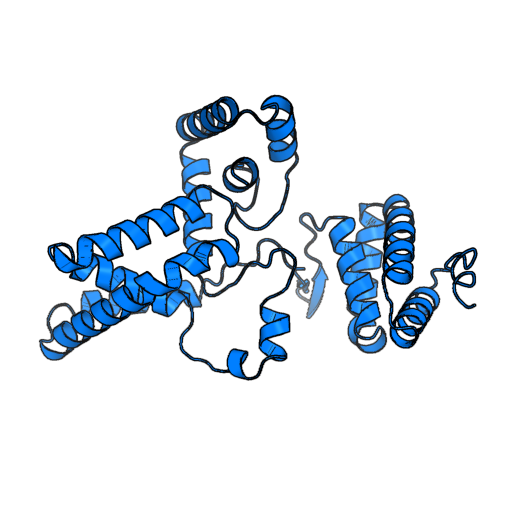N . TYR A 1 184 ? -0.151 -1.679 -12.849 1.00 43.78 184 TYR A N 1
ATOM 1429 C CA . TYR A 1 184 ? 0.717 -2.518 -13.655 1.00 43.78 184 TYR A CA 1
ATOM 1430 C C . TYR A 1 184 ? 0.380 -3.999 -13.462 1.00 43.78 184 TYR A C 1
ATOM 1432 O O . TYR A 1 184 ? 0.213 -4.497 -12.347 1.00 43.78 184 TYR A O 1
ATOM 1440 N N . GLY A 1 185 ? 0.213 -4.649 -14.604 1.00 41.66 185 GLY A N 1
ATOM 1441 C CA . GLY A 1 185 ? -0.452 -5.920 -14.822 1.00 41.66 185 GLY A CA 1
ATOM 1442 C C . GLY A 1 185 ? -1.083 -5.797 -16.200 1.00 41.66 185 GLY A C 1
ATOM 1443 O O . GLY A 1 185 ? -2.065 -5.081 -16.354 1.00 41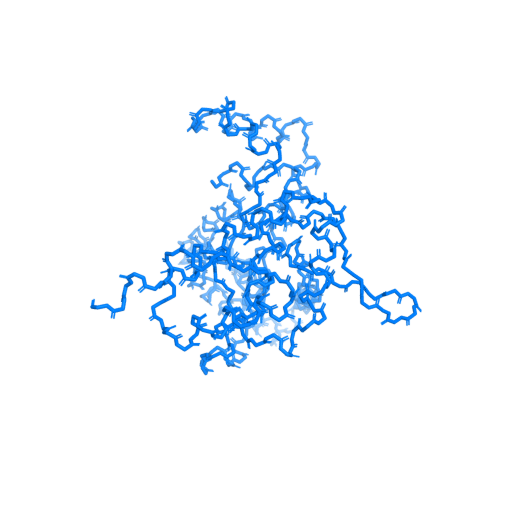.66 185 GLY A O 1
ATOM 1444 N N . ILE A 1 186 ? -0.422 -6.379 -17.196 1.00 44.09 186 ILE A N 1
ATOM 1445 C CA . ILE A 1 186 ? -0.872 -6.587 -18.577 1.00 44.09 186 ILE A CA 1
ATOM 1446 C C . ILE A 1 186 ? -2.377 -6.324 -18.755 1.00 44.09 186 ILE A C 1
ATOM 1448 O O . ILE A 1 186 ? -3.208 -7.127 -18.325 1.00 44.09 186 ILE A O 1
ATOM 1452 N N . ARG A 1 187 ? -2.748 -5.205 -19.379 1.00 42.50 187 ARG A N 1
ATOM 1453 C CA . ARG A 1 187 ? -4.151 -4.921 -19.692 1.00 42.50 187 ARG A CA 1
ATOM 1454 C C . ARG A 1 187 ? -4.461 -5.443 -21.081 1.00 42.50 187 ARG A C 1
ATOM 1456 O O . ARG A 1 187 ? -3.889 -4.962 -22.048 1.00 42.50 187 ARG A O 1
ATOM 1463 N N . PHE A 1 188 ? -5.401 -6.370 -21.180 1.00 46.75 188 PHE A N 1
ATOM 1464 C CA . PHE A 1 188 ? -6.078 -6.670 -22.435 1.00 46.75 188 PHE A CA 1
ATOM 1465 C C . PHE A 1 188 ? -7.399 -5.885 -22.441 1.00 46.75 188 PHE A C 1
ATOM 1467 O O . PHE A 1 188 ? -8.310 -6.222 -21.691 1.00 46.75 188 PHE A O 1
ATOM 1474 N N . ALA A 1 189 ? -7.499 -4.813 -23.225 1.00 43.22 189 ALA A N 1
ATOM 1475 C CA . ALA A 1 189 ? -8.771 -4.163 -23.534 1.00 43.22 189 ALA A CA 1
ATOM 1476 C C . ALA A 1 189 ? -9.481 -4.949 -24.631 1.00 43.22 189 ALA A C 1
ATOM 1478 O O . ALA A 1 189 ? -8.841 -5.381 -25.578 1.00 43.22 189 ALA A O 1
ATOM 1479 N N . THR A 1 190 ? -10.790 -5.127 -24.529 1.00 41.38 190 THR A N 1
ATOM 1480 C CA . THR A 1 190 ? -11.565 -5.738 -25.612 1.00 41.38 190 THR A CA 1
ATOM 1481 C C . THR A 1 190 ? -12.034 -4.613 -26.530 1.00 41.38 190 THR A C 1
ATOM 1483 O O . THR A 1 190 ? -12.653 -3.669 -26.044 1.00 41.38 190 THR A O 1
ATOM 1486 N N . ASP A 1 191 ? -11.678 -4.648 -27.816 1.00 50.72 191 ASP A N 1
ATOM 1487 C CA . ASP A 1 191 ? -12.189 -3.678 -28.787 1.00 50.72 191 ASP A CA 1
ATOM 1488 C C . ASP A 1 191 ? -13.707 -3.853 -28.989 1.00 50.72 191 ASP A C 1
ATOM 1490 O O . ASP A 1 191 ? -14.312 -4.823 -28.525 1.00 50.72 191 ASP A O 1
ATOM 1494 N N . SER A 1 192 ? -14.340 -2.914 -29.695 1.00 43.00 192 SER A N 1
ATOM 1495 C CA . SER A 1 192 ? -15.780 -2.958 -29.997 1.00 43.00 192 SER A CA 1
ATOM 1496 C C . SER A 1 192 ? -16.212 -4.186 -30.812 1.00 43.00 192 SER A C 1
ATOM 1498 O O . SER A 1 192 ? -17.407 -4.430 -30.950 1.00 43.00 192 SER A O 1
ATOM 1500 N N . LYS A 1 193 ? -15.259 -4.971 -31.332 1.00 60.78 193 LYS A N 1
ATOM 1501 C CA . LYS A 1 193 ? -15.472 -6.212 -32.084 1.00 60.78 193 LYS A CA 1
ATOM 1502 C C . LYS A 1 193 ? -15.185 -7.470 -31.253 1.00 60.78 193 LYS A C 1
ATOM 1504 O O . LYS A 1 193 ? -15.236 -8.569 -31.795 1.00 60.78 193 LYS A O 1
ATOM 1509 N N . GLY A 1 194 ? -14.879 -7.342 -29.959 1.00 47.28 194 GLY A N 1
ATOM 1510 C CA . GLY A 1 194 ? -14.594 -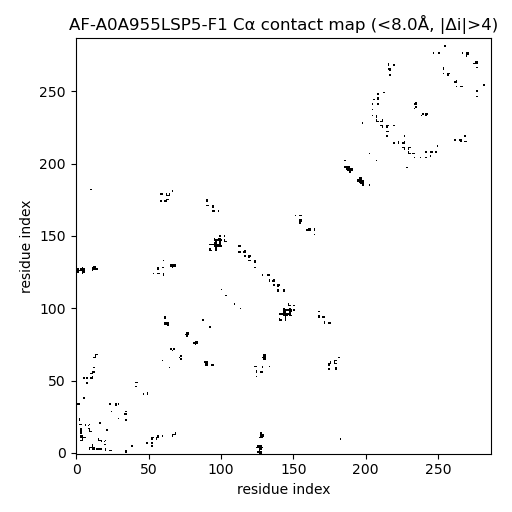8.485 -29.088 1.00 47.28 194 GLY A CA 1
ATOM 1511 C C . GLY A 1 194 ? -13.121 -8.924 -29.047 1.00 47.28 194 GLY A C 1
ATOM 1512 O O . GLY A 1 194 ? -12.796 -9.908 -28.378 1.00 47.28 194 GLY A O 1
ATOM 1513 N N . ASN A 1 195 ? -12.197 -8.219 -29.710 1.00 54.56 195 ASN A N 1
A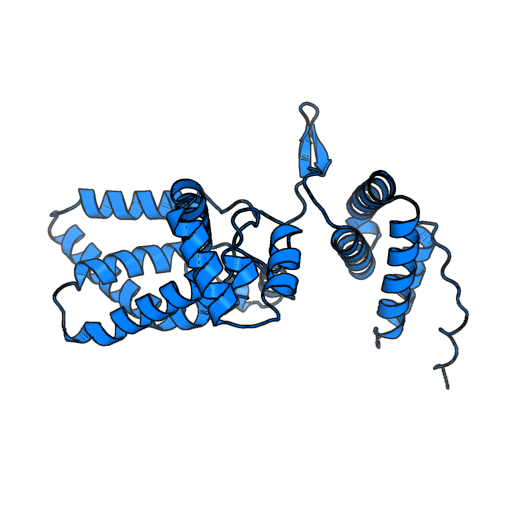TOM 1514 C CA . ASN A 1 195 ? -10.784 -8.600 -29.742 1.00 54.56 195 ASN A CA 1
ATOM 1515 C C . ASN A 1 195 ? -10.022 -8.045 -28.543 1.00 54.56 195 ASN A C 1
ATOM 1517 O O . ASN A 1 195 ? -9.983 -6.839 -28.308 1.00 54.56 195 ASN A O 1
ATOM 1521 N N . ARG A 1 196 ? -9.327 -8.924 -27.819 1.00 45.06 196 ARG A N 1
ATOM 1522 C CA . ARG A 1 196 ? -8.387 -8.525 -26.765 1.00 45.06 196 ARG A CA 1
ATOM 1523 C C . ARG A 1 196 ? -7.159 -7.840 -27.376 1.00 45.06 196 ARG A C 1
ATOM 1525 O O . ARG A 1 196 ? -6.443 -8.458 -28.154 1.00 45.06 196 ARG A O 1
ATOM 1532 N N . LYS A 1 197 ? -6.897 -6.599 -26.978 1.00 49.41 197 LYS A N 1
ATOM 1533 C CA . LYS A 1 197 ? -5.788 -5.739 -27.386 1.00 49.41 197 LYS A CA 1
ATOM 1534 C C . LYS A 1 197 ? -5.009 -5.284 -26.159 1.00 49.41 197 LYS A C 1
ATOM 1536 O O . LYS A 1 197 ? -5.586 -4.805 -25.188 1.00 49.41 197 LYS A O 1
ATOM 1541 N N . LEU A 1 198 ? -3.691 -5.418 -26.207 1.00 54.41 198 LEU A N 1
ATOM 1542 C CA . LEU A 1 198 ? -2.796 -4.951 -25.153 1.00 54.41 198 LEU A CA 1
ATOM 1543 C C . LEU A 1 198 ? -2.920 -3.419 -25.004 1.00 54.41 198 LEU A C 1
ATOM 1545 O O . LEU A 1 198 ? -2.664 -2.699 -25.970 1.00 54.41 198 LEU A O 1
ATOM 1549 N N . MET A 1 199 ? -3.330 -2.897 -23.841 1.00 49.84 199 MET A N 1
ATOM 1550 C CA . MET A 1 199 ? -3.298 -1.446 -23.606 1.00 49.84 199 MET A CA 1
ATOM 1551 C C . MET A 1 199 ? -1.850 -1.019 -23.365 1.00 49.84 199 MET A C 1
ATOM 1553 O O . MET A 1 199 ? -1.197 -1.480 -22.432 1.00 49.84 199 MET A O 1
ATOM 1557 N N . SER A 1 200 ? -1.368 -0.151 -24.247 1.00 45.69 200 SER A N 1
ATOM 1558 C CA . SER A 1 200 ? 0.037 0.148 -24.530 1.00 45.69 200 SER A CA 1
ATOM 1559 C C . SER A 1 200 ? 0.689 1.197 -23.631 1.00 45.69 200 SER A C 1
ATOM 1561 O O . SER A 1 200 ? 1.738 1.731 -23.981 1.00 45.69 200 SER A O 1
ATOM 1563 N N . GLU A 1 201 ? 0.105 1.550 -22.492 1.00 46.50 201 GLU A N 1
ATOM 1564 C CA . GLU A 1 201 ? 0.685 2.613 -21.671 1.00 46.50 201 GLU A CA 1
ATOM 1565 C C . GLU A 1 201 ? 1.759 2.035 -20.740 1.00 46.50 201 GLU A C 1
ATOM 1567 O O . GLU A 1 201 ? 1.511 1.672 -19.593 1.00 46.50 201 GLU A O 1
ATOM 1572 N N . ASN A 1 202 ? 2.979 1.959 -21.284 1.00 49.59 202 ASN A N 1
ATOM 1573 C CA . ASN A 1 202 ? 4.254 1.741 -20.587 1.00 49.59 202 ASN A CA 1
ATOM 1574 C C . ASN A 1 202 ? 4.560 0.315 -20.098 1.00 49.59 202 ASN A C 1
ATOM 1576 O O . ASN A 1 202 ? 5.120 0.138 -19.015 1.00 49.59 202 ASN A O 1
ATOM 1580 N N . ILE A 1 203 ? 4.268 -0.716 -20.896 1.00 57.56 203 ILE A N 1
ATOM 1581 C CA . ILE A 1 203 ? 4.846 -2.050 -20.647 1.00 57.56 203 ILE A CA 1
ATOM 1582 C C . ILE A 1 203 ? 6.329 -1.984 -20.985 1.00 57.56 203 ILE A C 1
ATOM 1584 O O . ILE A 1 203 ? 6.646 -1.814 -22.156 1.00 57.56 203 ILE A O 1
ATOM 1588 N N . SER A 1 204 ? 7.222 -2.124 -20.001 1.00 62.28 204 SER A N 1
ATOM 1589 C CA . SER A 1 204 ? 8.659 -2.049 -20.260 1.00 62.28 204 SER A CA 1
ATOM 1590 C C . SER A 1 204 ? 9.153 -3.236 -21.095 1.00 62.28 204 SER A C 1
ATOM 1592 O O . SER A 1 204 ? 8.551 -4.314 -21.128 1.00 62.28 204 SER A O 1
ATOM 1594 N N . ARG A 1 205 ? 10.308 -3.064 -21.741 1.00 71.94 205 ARG A N 1
ATOM 1595 C CA . ARG A 1 205 ? 10.985 -4.131 -22.490 1.00 71.94 205 ARG A CA 1
ATOM 1596 C C . ARG A 1 205 ? 11.237 -5.375 -21.630 1.00 71.94 205 ARG A C 1
ATOM 1598 O O . ARG A 1 205 ? 10.985 -6.491 -22.074 1.00 71.94 205 ARG A O 1
ATOM 1605 N N . ALA A 1 206 ? 11.671 -5.173 -20.385 1.00 64.44 206 ALA A N 1
ATOM 1606 C CA . ALA A 1 206 ? 11.929 -6.249 -19.432 1.00 64.44 206 ALA A CA 1
ATOM 1607 C C . ALA A 1 206 ? 10.645 -6.997 -19.040 1.00 64.44 206 ALA A C 1
ATOM 1609 O O . ALA A 1 206 ? 10.667 -8.222 -18.915 1.00 64.44 206 ALA A O 1
ATOM 1610 N N . ASP A 1 207 ? 9.520 -6.288 -18.905 1.00 64.00 207 ASP A N 1
ATOM 1611 C CA . ASP A 1 207 ? 8.226 -6.910 -18.606 1.00 64.00 207 ASP A CA 1
ATOM 1612 C C . ASP A 1 207 ? 7.765 -7.794 -19.766 1.00 64.00 207 ASP A C 1
ATOM 1614 O O . ASP A 1 207 ? 7.326 -8.919 -19.538 1.00 64.00 207 ASP A O 1
ATOM 1618 N N . CYS A 1 208 ? 7.933 -7.328 -21.010 1.00 72.75 208 CYS A N 1
ATOM 1619 C CA . CYS A 1 208 ? 7.601 -8.123 -22.193 1.00 72.75 208 CYS A CA 1
ATOM 1620 C C . CYS A 1 208 ? 8.378 -9.442 -22.213 1.00 72.75 208 CYS A C 1
ATOM 1622 O O . CYS A 1 208 ? 7.788 -10.512 -22.343 1.00 72.75 208 CYS A O 1
ATOM 1624 N N . ILE A 1 209 ? 9.695 -9.364 -22.013 1.00 77.81 209 ILE A N 1
ATOM 1625 C CA . ILE A 1 209 ? 10.581 -10.532 -21.988 1.00 77.81 209 ILE A CA 1
ATOM 1626 C C . ILE A 1 209 ? 10.198 -11.479 -20.845 1.00 77.81 209 ILE A C 1
ATOM 1628 O O . ILE A 1 209 ? 10.088 -12.686 -21.051 1.00 77.81 209 ILE A O 1
ATOM 1632 N N . THR A 1 210 ? 9.943 -10.939 -19.651 1.00 73.88 210 THR A N 1
ATOM 1633 C CA . THR A 1 210 ? 9.581 -11.731 -18.465 1.00 73.88 210 THR A CA 1
ATOM 1634 C C . THR A 1 210 ? 8.284 -12.502 -18.683 1.00 73.88 210 THR A C 1
ATOM 1636 O O . THR A 1 210 ? 8.216 -13.687 -18.365 1.00 73.88 210 THR A O 1
ATOM 1639 N N . VAL A 1 211 ? 7.262 -11.856 -19.251 1.00 72.75 211 VAL A N 1
ATOM 1640 C CA . VAL A 1 211 ? 5.975 -12.498 -19.549 1.00 72.75 211 VAL A CA 1
ATOM 1641 C C . VAL A 1 211 ? 6.147 -13.605 -20.581 1.00 72.75 211 VAL A C 1
ATOM 1643 O O . VAL A 1 211 ? 5.646 -14.706 -20.364 1.00 72.75 211 VAL A O 1
ATOM 1646 N N . ILE A 1 212 ? 6.878 -13.342 -21.668 1.00 80.94 212 ILE A N 1
ATOM 1647 C CA . ILE A 1 212 ? 7.118 -14.339 -22.716 1.00 80.94 212 ILE A CA 1
ATOM 1648 C C . ILE A 1 212 ? 7.827 -15.562 -22.130 1.00 80.94 212 ILE A C 1
ATOM 1650 O O . ILE A 1 212 ? 7.340 -16.681 -22.286 1.00 80.94 212 ILE A O 1
ATOM 1654 N N . LEU A 1 213 ? 8.930 -15.357 -21.405 1.00 81.50 213 LEU A N 1
ATOM 1655 C CA . LEU A 1 213 ? 9.703 -16.452 -20.818 1.00 81.50 213 LEU A CA 1
ATOM 1656 C C . LEU A 1 213 ? 8.912 -17.209 -19.750 1.00 81.50 213 LEU A C 1
ATOM 1658 O O . LEU A 1 213 ? 8.972 -18.435 -19.705 1.00 81.50 213 LEU A O 1
ATOM 1662 N N . ALA A 1 214 ? 8.119 -16.516 -18.931 1.00 72.94 214 ALA A N 1
ATOM 1663 C CA . ALA A 1 214 ? 7.225 -17.169 -17.981 1.00 72.94 214 ALA A CA 1
ATOM 1664 C C . ALA A 1 214 ? 6.199 -18.051 -18.710 1.00 72.94 214 ALA A C 1
ATOM 1666 O O . ALA A 1 214 ? 6.066 -19.228 -18.388 1.00 72.94 214 ALA A O 1
ATOM 1667 N N . CYS A 1 215 ? 5.518 -17.529 -19.733 1.00 74.81 215 CYS A N 1
ATOM 1668 C CA . CYS A 1 215 ? 4.572 -18.304 -20.536 1.00 74.81 215 CYS A CA 1
ATOM 1669 C C . CYS A 1 215 ? 5.230 -19.524 -21.201 1.00 74.81 215 CYS A C 1
ATOM 1671 O O . CYS A 1 215 ? 4.640 -20.603 -21.208 1.00 74.81 215 CYS A O 1
ATOM 1673 N N . MET A 1 216 ? 6.460 -19.388 -21.701 1.00 80.56 216 MET A N 1
ATOM 1674 C CA . MET A 1 216 ? 7.226 -20.509 -22.256 1.00 80.56 216 MET A CA 1
ATOM 1675 C C . MET A 1 216 ? 7.584 -21.558 -21.194 1.00 80.56 216 MET A C 1
ATOM 1677 O O . MET A 1 216 ? 7.540 -22.749 -21.485 1.00 80.56 216 MET A O 1
ATOM 1681 N N . MET A 1 217 ? 7.888 -21.145 -19.963 1.00 76.38 217 MET A N 1
ATOM 1682 C CA . MET A 1 217 ? 8.197 -22.050 -18.848 1.00 76.38 217 MET A CA 1
ATOM 1683 C C . MET A 1 217 ? 6.977 -22.821 -18.326 1.00 76.38 217 MET A C 1
ATOM 1685 O O . MET A 1 217 ? 7.127 -23.943 -17.847 1.00 76.38 217 MET A O 1
ATOM 1689 N N . TYR A 1 218 ? 5.779 -22.233 -18.400 1.00 71.56 218 TYR A N 1
ATOM 1690 C CA . TYR A 1 218 ? 4.529 -22.861 -17.948 1.00 71.56 218 TYR A CA 1
ATOM 1691 C C . TYR A 1 218 ? 3.807 -23.671 -19.040 1.00 71.56 218 TYR A C 1
ATOM 1693 O O . TYR A 1 218 ? 2.835 -24.359 -18.734 1.00 71.56 218 TYR A O 1
ATOM 1701 N N . GLY A 1 219 ? 4.294 -23.633 -20.285 1.00 72.62 219 GLY A N 1
ATOM 1702 C CA . GLY A 1 219 ? 3.750 -24.381 -21.419 1.00 72.62 219 GLY A CA 1
ATOM 1703 C C . GLY A 1 219 ? 3.322 -23.462 -22.562 1.00 72.62 219 GLY A C 1
ATOM 1704 O O . GLY A 1 219 ? 2.243 -22.868 -22.535 1.00 72.62 219 GLY A O 1
ATOM 1705 N N . SER A 1 220 ? 4.153 -23.393 -23.605 1.00 63.88 220 SER A N 1
ATOM 1706 C CA . SER A 1 220 ? 3.961 -22.528 -24.781 1.00 63.88 220 SER A CA 1
ATOM 1707 C C . SER A 1 220 ? 2.601 -22.712 -25.467 1.00 63.88 220 SER A C 1
ATOM 1709 O O . SER A 1 220 ? 1.972 -21.721 -25.833 1.00 63.88 220 SER A O 1
ATOM 1711 N N . ASN A 1 221 ? 2.103 -23.948 -25.568 1.00 70.88 221 ASN A N 1
ATOM 1712 C CA . ASN A 1 221 ? 0.836 -24.277 -26.236 1.00 70.88 221 ASN A CA 1
ATOM 1713 C C . ASN A 1 221 ? -0.398 -23.652 -25.564 1.00 70.88 221 ASN A C 1
ATOM 1715 O O . ASN A 1 221 ? -1.371 -23.328 -26.235 1.00 70.88 221 ASN A O 1
ATOM 1719 N N . GLN A 1 222 ? -0.374 -23.447 -24.243 1.00 69.81 222 GLN A N 1
ATOM 1720 C CA . GLN A 1 222 ? -1.496 -22.828 -23.519 1.00 69.81 222 GLN A CA 1
ATOM 1721 C C . GLN A 1 222 ? -1.447 -21.294 -23.559 1.00 69.81 222 GLN A C 1
ATOM 1723 O O . GLN A 1 222 ? -2.406 -20.615 -23.181 1.00 69.81 222 GLN A O 1
ATOM 1728 N N . HIS A 1 223 ? -0.326 -20.729 -24.012 1.00 70.81 223 HIS A N 1
ATOM 1729 C CA . HIS A 1 223 ? -0.037 -19.301 -23.927 1.00 70.81 223 HIS A CA 1
ATOM 1730 C C . HIS A 1 223 ? 0.446 -18.692 -25.247 1.00 70.81 223 HIS A C 1
ATOM 1732 O O . HIS A 1 223 ? 0.937 -17.564 -25.249 1.00 70.81 223 HIS A O 1
ATOM 1738 N N . THR A 1 224 ? 0.265 -19.384 -26.375 1.00 73.75 224 THR A N 1
ATOM 1739 C CA . THR A 1 224 ? 0.761 -18.969 -27.697 1.00 73.75 224 THR A CA 1
ATOM 1740 C C . THR A 1 224 ? 0.304 -17.562 -28.072 1.00 73.75 224 THR A C 1
ATOM 1742 O O . THR A 1 224 ? 1.108 -16.749 -28.518 1.00 73.75 224 THR A O 1
ATOM 1745 N N . LYS A 1 225 ? -0.968 -17.231 -27.805 1.00 72.31 225 LYS A N 1
ATOM 1746 C CA . LYS A 1 225 ? -1.517 -15.894 -28.064 1.00 72.31 225 LYS A CA 1
ATOM 1747 C C . LYS A 1 225 ? -0.842 -14.812 -27.216 1.00 72.31 225 LYS A C 1
ATOM 1749 O O . LYS A 1 225 ? -0.451 -13.784 -27.748 1.00 72.31 225 LYS A O 1
ATOM 1754 N N . THR A 1 226 ? -0.651 -15.061 -25.920 1.00 69.69 226 THR A N 1
ATOM 1755 C CA . THR A 1 226 ? 0.040 -14.121 -25.024 1.00 69.69 226 THR A CA 1
ATOM 1756 C C . THR A 1 226 ? 1.485 -13.913 -25.464 1.00 69.69 226 THR A C 1
ATOM 1758 O O . THR A 1 226 ? 1.943 -12.779 -25.535 1.00 69.69 226 THR A O 1
ATOM 1761 N N . ILE A 1 227 ? 2.196 -14.991 -25.802 1.00 74.81 227 ILE A N 1
ATOM 1762 C CA . ILE A 1 227 ? 3.568 -14.915 -26.315 1.00 74.81 227 ILE A CA 1
ATOM 1763 C C . ILE A 1 227 ? 3.606 -14.056 -27.585 1.00 74.81 227 ILE A C 1
ATOM 1765 O O . ILE A 1 227 ? 4.412 -13.134 -27.665 1.00 74.81 227 ILE A O 1
ATOM 1769 N N . ALA A 1 228 ? 2.704 -14.300 -28.540 1.00 77.75 228 ALA A N 1
ATOM 1770 C CA . ALA A 1 228 ? 2.627 -13.531 -29.779 1.00 77.75 228 ALA A CA 1
ATOM 1771 C C . ALA A 1 228 ? 2.323 -12.044 -29.528 1.00 77.75 228 ALA A C 1
ATOM 1773 O O . ALA A 1 228 ? 3.041 -11.184 -30.035 1.00 77.75 228 ALA A O 1
ATOM 1774 N N . ASP A 1 229 ? 1.320 -11.734 -28.703 1.00 76.31 229 ASP A N 1
ATOM 1775 C CA . ASP A 1 229 ? 0.915 -10.357 -28.397 1.00 76.31 229 ASP A CA 1
ATOM 1776 C C . ASP A 1 229 ? 2.072 -9.553 -27.776 1.00 76.31 229 ASP A C 1
ATOM 1778 O O . ASP A 1 229 ? 2.319 -8.407 -28.164 1.00 76.31 229 ASP A O 1
ATOM 1782 N N . PHE A 1 230 ? 2.824 -10.159 -26.850 1.00 76.44 230 PHE A N 1
ATOM 1783 C CA . PHE A 1 230 ? 3.973 -9.516 -26.208 1.00 76.44 230 PHE A CA 1
ATOM 1784 C C . PHE A 1 230 ? 5.196 -9.408 -27.109 1.00 76.44 230 PHE A C 1
ATOM 1786 O O . PHE A 1 230 ? 5.891 -8.393 -27.054 1.00 76.44 230 PHE A O 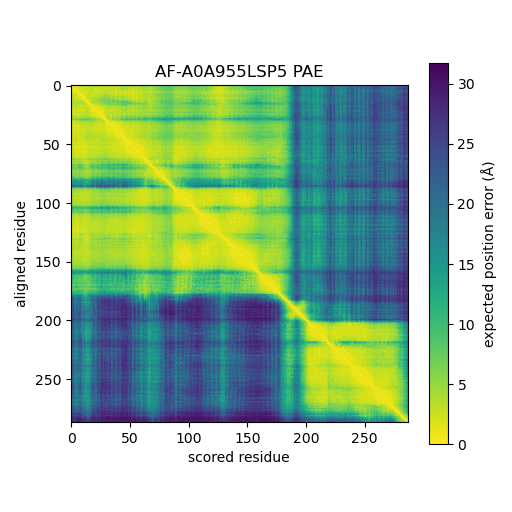1
ATOM 1793 N N . SER A 1 231 ? 5.448 -10.407 -27.954 1.00 81.75 231 SER A N 1
ATOM 1794 C CA . SER A 1 231 ? 6.531 -10.360 -28.937 1.00 81.75 231 SER A CA 1
ATOM 1795 C C . SER A 1 231 ? 6.283 -9.270 -29.978 1.00 81.75 231 SER A C 1
ATOM 1797 O O . SER A 1 231 ? 7.172 -8.463 -30.242 1.00 81.75 231 SER A O 1
ATOM 1799 N N . ILE A 1 232 ? 5.058 -9.181 -30.512 1.00 81.94 232 ILE A N 1
ATOM 1800 C CA . ILE A 1 232 ? 4.657 -8.139 -31.469 1.00 81.94 232 ILE A CA 1
ATOM 1801 C C . ILE A 1 232 ? 4.747 -6.762 -30.815 1.00 81.94 232 ILE A C 1
ATOM 1803 O O . ILE A 1 232 ? 5.298 -5.833 -31.406 1.00 81.94 232 ILE A O 1
ATOM 1807 N N . TYR A 1 233 ? 4.227 -6.616 -29.594 1.00 78.88 233 TYR A N 1
ATOM 1808 C CA . TYR A 1 233 ? 4.297 -5.352 -28.872 1.00 78.88 233 TYR A CA 1
ATOM 1809 C C . TYR A 1 233 ? 5.745 -4.923 -28.620 1.00 78.88 233 TYR A C 1
ATOM 1811 O O . TYR A 1 233 ? 6.100 -3.780 -28.921 1.00 78.88 233 TYR A O 1
ATOM 1819 N N . GLY A 1 234 ? 6.567 -5.841 -28.100 1.00 78.81 234 GLY A N 1
ATOM 1820 C CA . GLY A 1 234 ? 7.970 -5.609 -27.784 1.00 78.81 234 GLY A CA 1
ATOM 1821 C C . GLY A 1 234 ? 8.762 -5.205 -29.021 1.00 78.81 234 GLY A C 1
ATOM 1822 O O . GLY A 1 234 ? 9.426 -4.172 -29.007 1.00 78.81 234 GLY A O 1
ATOM 1823 N N . PHE A 1 235 ? 8.610 -5.940 -30.123 1.00 84.94 235 PHE A N 1
ATOM 1824 C CA . PHE A 1 235 ? 9.267 -5.612 -31.385 1.00 84.94 235 PHE A CA 1
ATOM 1825 C C . PHE A 1 235 ? 8.799 -4.265 -31.950 1.00 84.94 235 PHE A C 1
ATOM 1827 O O . PHE A 1 235 ? 9.621 -3.434 -32.324 1.00 84.94 235 PHE A O 1
ATOM 1834 N N . LYS A 1 236 ? 7.488 -3.998 -31.953 1.00 84.00 236 LYS A N 1
ATOM 1835 C CA . LYS A 1 236 ? 6.935 -2.747 -32.491 1.00 84.00 236 LYS A CA 1
ATOM 1836 C C . LYS A 1 236 ? 7.401 -1.504 -31.723 1.00 84.00 236 LYS A C 1
ATOM 1838 O O . LYS A 1 236 ? 7.574 -0.459 -32.339 1.00 84.00 236 LYS A O 1
ATOM 1843 N N . HIS A 1 237 ? 7.575 -1.598 -30.403 1.00 78.94 237 HIS A N 1
ATOM 1844 C CA . HIS A 1 237 ? 7.928 -0.443 -29.564 1.00 78.94 237 HIS A CA 1
ATOM 1845 C C . HIS A 1 237 ? 9.429 -0.304 -29.288 1.00 78.94 237 HIS A C 1
ATOM 1847 O O . HIS A 1 237 ? 9.887 0.805 -29.026 1.00 78.94 237 HIS A O 1
ATOM 1853 N N . TYR A 1 238 ? 10.192 -1.399 -29.321 1.00 81.94 238 TYR A N 1
ATOM 1854 C CA . TYR A 1 238 ? 11.608 -1.412 -28.928 1.00 81.94 238 TYR A CA 1
ATOM 1855 C C . TYR A 1 238 ? 12.555 -1.912 -30.024 1.00 81.94 238 TYR A C 1
ATOM 1857 O O . TYR A 1 238 ? 13.771 -1.854 -29.848 1.00 81.94 238 TYR A O 1
ATOM 1865 N N . GLY A 1 239 ? 12.020 -2.403 -31.145 1.00 88.38 239 GLY A N 1
ATOM 1866 C CA . GLY A 1 239 ? 12.795 -2.848 -32.297 1.00 88.38 239 GLY A CA 1
ATOM 1867 C C . GLY A 1 239 ? 13.790 -3.959 -31.966 1.00 88.38 239 GLY A C 1
ATOM 1868 O O . GLY A 1 239 ? 13.504 -4.885 -31.205 1.00 88.38 239 GLY A O 1
ATOM 1869 N N . VAL A 1 240 ? 14.983 -3.848 -32.551 1.00 87.12 240 VAL A N 1
ATOM 1870 C CA . VAL A 1 240 ? 16.058 -4.846 -32.442 1.00 87.12 240 VAL A CA 1
ATOM 1871 C C . VAL A 1 240 ? 16.564 -4.995 -31.006 1.00 87.12 240 VAL A C 1
ATOM 1873 O O . VAL A 1 240 ? 16.909 -6.099 -30.592 1.00 87.12 240 VAL A O 1
ATOM 1876 N N . GLU A 1 241 ? 16.549 -3.926 -30.206 1.00 81.62 241 GLU A N 1
ATOM 1877 C CA . GLU A 1 241 ? 17.042 -3.984 -28.826 1.00 81.62 241 GLU A CA 1
ATOM 1878 C C . GLU A 1 241 ? 16.240 -4.963 -27.956 1.00 81.62 241 GLU A C 1
ATOM 1880 O O . GLU A 1 241 ? 16.796 -5.608 -27.069 1.00 81.62 241 GLU A O 1
ATOM 1885 N N . PHE A 1 242 ? 14.942 -5.127 -28.231 1.00 86.00 242 PHE A N 1
ATOM 1886 C CA . PHE A 1 242 ? 14.115 -6.122 -27.550 1.00 86.00 242 PHE A CA 1
ATOM 1887 C C . PHE A 1 242 ? 14.544 -7.556 -27.858 1.00 86.00 242 PHE A C 1
ATOM 1889 O O . PHE A 1 242 ? 14.569 -8.378 -26.946 1.00 86.00 242 PHE A O 1
ATOM 1896 N N . ILE A 1 243 ? 14.931 -7.847 -29.103 1.00 85.81 243 ILE A N 1
ATOM 1897 C CA . ILE A 1 243 ? 15.436 -9.169 -29.496 1.00 85.81 243 ILE A CA 1
ATOM 1898 C C . ILE A 1 243 ? 16.763 -9.447 -28.783 1.00 85.81 243 ILE A C 1
ATOM 1900 O O . ILE A 1 243 ? 16.928 -10.507 -28.178 1.00 85.81 243 ILE A O 1
ATOM 1904 N N . THR A 1 244 ? 17.681 -8.477 -28.781 1.00 85.31 244 THR A N 1
ATOM 1905 C CA . THR A 1 244 ? 18.976 -8.594 -28.095 1.00 85.31 244 THR A CA 1
ATOM 1906 C C . THR A 1 244 ? 18.804 -8.869 -26.601 1.00 85.31 244 THR A C 1
ATOM 1908 O O . THR A 1 244 ? 19.418 -9.792 -26.057 1.00 85.31 244 THR A O 1
ATOM 1911 N N . ASP A 1 245 ? 17.927 -8.117 -25.932 1.00 81.00 245 ASP A N 1
ATOM 1912 C CA . ASP A 1 245 ? 17.653 -8.314 -24.509 1.00 81.00 245 ASP A CA 1
ATOM 1913 C C . ASP A 1 245 ? 16.935 -9.643 -24.243 1.00 81.00 245 ASP A C 1
ATOM 1915 O O . ASP A 1 245 ? 17.254 -10.329 -23.269 1.00 81.00 245 ASP A O 1
ATOM 1919 N N . PHE A 1 246 ? 16.019 -10.060 -25.123 1.00 88.00 246 PHE A N 1
ATOM 1920 C CA . PHE A 1 246 ? 15.364 -11.362 -25.027 1.00 88.00 246 PHE A CA 1
ATOM 1921 C C . PHE A 1 246 ? 16.383 -12.508 -25.095 1.00 88.00 246 PHE A C 1
ATOM 1923 O O . PHE A 1 246 ? 16.359 -13.400 -24.244 1.00 88.00 246 PHE A O 1
ATOM 1930 N N . HIS A 1 247 ? 17.326 -12.468 -26.043 1.00 86.25 247 HIS A N 1
ATOM 1931 C CA . HIS A 1 247 ? 18.410 -13.453 -26.141 1.00 86.25 247 HIS A CA 1
ATOM 1932 C C . HIS A 1 247 ? 19.284 -13.478 -24.887 1.00 86.25 247 HIS A C 1
ATOM 1934 O O . HIS A 1 247 ? 19.590 -14.545 -24.354 1.00 86.25 247 HIS A O 1
ATOM 1940 N N . LYS A 1 248 ? 19.661 -12.304 -24.374 1.00 84.38 248 LYS A N 1
ATOM 1941 C CA . LYS A 1 248 ? 20.492 -12.200 -23.172 1.00 84.38 248 LYS A CA 1
ATOM 1942 C C . LYS A 1 248 ? 19.802 -12.801 -21.944 1.00 84.38 248 LYS A C 1
ATOM 1944 O O . LYS A 1 248 ? 20.405 -13.606 -21.233 1.00 84.38 248 LYS A O 1
ATOM 1949 N N . VAL A 1 249 ? 18.543 -12.430 -21.701 1.00 81.50 249 VAL A N 1
ATOM 1950 C CA . VAL A 1 249 ? 17.776 -12.892 -20.533 1.00 81.50 249 VAL A CA 1
ATOM 1951 C C . VAL A 1 249 ? 17.424 -14.374 -20.653 1.00 81.50 249 VAL A C 1
ATOM 1953 O O . VAL A 1 249 ? 17.553 -15.101 -19.671 1.00 81.50 249 VAL A O 1
ATOM 1956 N N . SER A 1 250 ? 17.027 -14.847 -21.838 1.00 85.38 250 SER A N 1
ATOM 1957 C CA . SER A 1 250 ? 16.741 -16.270 -22.065 1.00 85.38 250 SER A CA 1
ATOM 1958 C C . SER A 1 250 ? 17.973 -17.139 -21.823 1.00 85.38 250 SER A C 1
ATOM 1960 O O . SER A 1 250 ? 17.877 -18.110 -21.076 1.00 85.38 250 SER A O 1
ATOM 1962 N N . ARG A 1 251 ? 19.148 -16.753 -22.343 1.00 86.31 251 ARG A N 1
ATOM 1963 C CA . ARG A 1 251 ? 20.415 -17.453 -22.077 1.00 86.31 251 ARG A CA 1
ATOM 1964 C C . ARG A 1 251 ? 20.715 -17.524 -20.581 1.00 86.31 251 ARG A C 1
ATOM 1966 O O . ARG A 1 251 ? 20.977 -18.605 -20.061 1.00 86.31 251 ARG A O 1
ATOM 1973 N N . GLN A 1 252 ? 20.632 -16.395 -19.877 1.00 84.00 252 GLN A N 1
ATOM 1974 C CA . GLN A 1 252 ? 20.875 -16.353 -18.434 1.00 84.00 252 GLN A CA 1
ATOM 1975 C C . GLN A 1 252 ? 19.884 -17.235 -17.655 1.00 84.00 252 GLN A C 1
ATOM 1977 O O . GLN A 1 252 ? 20.278 -17.945 -16.729 1.00 84.00 252 GLN A O 1
ATOM 1982 N N . LEU A 1 253 ? 18.605 -17.222 -18.040 1.00 80.69 253 LEU A N 1
ATOM 1983 C CA . LEU A 1 253 ? 17.570 -18.045 -17.421 1.00 80.69 253 LEU A CA 1
ATOM 1984 C C . LEU A 1 253 ? 17.835 -19.541 -17.638 1.00 80.69 253 LEU A C 1
ATOM 1986 O O . LEU A 1 253 ? 17.783 -20.302 -16.675 1.00 80.69 253 LEU A O 1
ATOM 1990 N N . ILE A 1 254 ? 18.174 -19.951 -18.864 1.00 87.19 254 ILE A N 1
ATOM 1991 C CA . ILE A 1 254 ? 18.510 -21.342 -19.212 1.00 87.19 254 ILE A CA 1
ATOM 1992 C C . ILE A 1 254 ? 19.673 -21.848 -18.353 1.00 87.19 254 ILE A C 1
ATOM 1994 O O . ILE A 1 254 ? 19.565 -22.925 -17.767 1.00 87.19 254 ILE A O 1
ATOM 1998 N N . LEU A 1 255 ? 20.738 -21.049 -18.214 1.00 85.12 255 LEU A N 1
ATOM 1999 C CA . LEU A 1 255 ? 21.899 -21.384 -17.378 1.00 85.12 255 LEU A CA 1
ATOM 2000 C C . LEU A 1 255 ? 21.542 -21.496 -15.885 1.00 85.12 255 LEU A C 1
ATOM 2002 O O . LEU A 1 255 ? 22.149 -22.273 -15.155 1.00 85.12 255 LEU A O 1
ATOM 2006 N N . THR A 1 256 ? 20.532 -20.756 -15.421 1.00 85.94 256 THR A N 1
ATOM 2007 C CA . THR A 1 256 ? 20.115 -20.757 -14.007 1.00 85.94 256 THR A CA 1
ATOM 2008 C C . THR A 1 256 ? 19.196 -21.941 -13.658 1.00 85.94 256 THR A C 1
ATOM 2010 O O . THR A 1 256 ? 19.110 -22.349 -12.496 1.00 85.94 256 THR A O 1
ATOM 2013 N N . ILE A 1 257 ? 18.488 -22.519 -14.636 1.00 83.44 257 ILE A N 1
ATOM 2014 C CA . ILE A 1 257 ? 17.569 -23.644 -14.411 1.00 83.44 257 ILE A CA 1
ATOM 2015 C C . ILE A 1 257 ? 18.371 -24.931 -14.185 1.00 83.44 257 ILE A C 1
ATOM 2017 O O . ILE A 1 257 ? 18.968 -25.470 -15.115 1.00 83.44 257 ILE A O 1
ATOM 2021 N N . LYS A 1 258 ? 18.335 -25.464 -12.957 1.00 86.56 258 LYS A N 1
ATOM 2022 C CA . LYS A 1 258 ? 18.988 -26.738 -12.593 1.00 86.56 258 LYS A CA 1
ATOM 2023 C C . LYS A 1 258 ? 18.281 -27.980 -13.152 1.00 86.56 258 LYS A C 1
ATOM 2025 O O . LYS A 1 258 ? 18.925 -28.984 -13.413 1.00 86.56 258 LYS A O 1
ATOM 2030 N N . ASP A 1 259 ? 16.962 -27.919 -13.327 1.00 87.25 259 ASP A N 1
ATOM 2031 C CA . ASP A 1 259 ? 16.158 -29.031 -13.848 1.00 87.25 259 ASP A CA 1
ATOM 2032 C C . ASP A 1 259 ? 16.347 -29.163 -15.370 1.00 87.25 259 ASP A C 1
ATOM 2034 O O . ASP A 1 259 ? 15.867 -28.329 -16.144 1.00 87.25 259 ASP A O 1
ATOM 2038 N N . GLN A 1 260 ? 17.030 -30.227 -15.800 1.00 87.50 260 GLN A N 1
ATOM 2039 C CA . GLN A 1 260 ? 17.343 -30.490 -17.206 1.00 87.50 260 GLN A CA 1
ATOM 2040 C C . GLN A 1 260 ? 16.087 -30.617 -18.080 1.00 87.50 260 GLN A C 1
ATOM 2042 O O . GLN A 1 260 ? 16.077 -30.135 -19.211 1.00 87.50 260 GLN A O 1
ATOM 2047 N N . ARG A 1 261 ? 14.992 -31.188 -17.562 1.00 84.88 261 ARG A N 1
ATOM 2048 C CA . ARG A 1 261 ? 13.738 -31.341 -18.314 1.00 84.88 261 ARG A CA 1
ATOM 2049 C C . ARG A 1 261 ? 13.086 -29.985 -18.563 1.00 84.88 261 ARG A C 1
ATOM 2051 O O . ARG A 1 261 ? 12.647 -29.711 -19.679 1.00 84.88 261 ARG A O 1
ATOM 2058 N N . ARG A 1 262 ? 13.051 -29.115 -17.549 1.00 81.06 262 ARG A N 1
ATOM 2059 C CA . ARG A 1 262 ? 12.549 -27.734 -17.697 1.00 81.06 262 ARG A CA 1
ATOM 2060 C C . ARG A 1 262 ? 13.442 -26.898 -18.606 1.00 81.06 262 ARG A C 1
ATOM 2062 O O . ARG A 1 262 ? 12.927 -26.116 -19.400 1.00 81.06 262 ARG A O 1
ATOM 2069 N N . ARG A 1 263 ? 14.761 -27.088 -18.520 1.00 88.44 263 ARG A N 1
ATOM 2070 C CA . ARG A 1 263 ? 15.738 -26.432 -19.395 1.00 88.44 263 ARG A CA 1
ATOM 2071 C C . ARG A 1 263 ? 15.486 -26.788 -20.864 1.00 88.44 263 ARG A C 1
ATOM 2073 O O . ARG A 1 263 ? 15.324 -25.886 -21.679 1.00 88.44 263 ARG A O 1
ATOM 2080 N N . GLN A 1 264 ? 15.373 -28.079 -21.180 1.00 88.69 264 GLN A N 1
ATOM 2081 C CA . GLN A 1 264 ? 15.109 -28.555 -22.544 1.00 88.69 264 GLN A CA 1
ATOM 2082 C C . GLN A 1 264 ? 13.735 -28.115 -23.064 1.00 88.69 264 GLN A C 1
ATOM 2084 O O . GLN A 1 264 ? 13.608 -27.699 -24.213 1.00 88.69 264 GLN A O 1
ATOM 2089 N N . MET A 1 265 ? 12.714 -28.121 -22.203 1.00 86.50 265 MET A N 1
ATOM 2090 C CA . MET A 1 265 ? 11.391 -27.598 -22.548 1.00 86.50 265 MET A CA 1
ATOM 2091 C C . MET A 1 265 ? 11.439 -26.109 -22.919 1.00 86.50 265 MET A C 1
ATOM 2093 O O . MET A 1 265 ? 10.840 -25.711 -23.917 1.00 86.50 265 MET A O 1
ATOM 2097 N N . LEU A 1 266 ? 12.153 -25.283 -22.145 1.00 85.62 266 LEU A N 1
ATOM 2098 C CA . LEU A 1 266 ? 12.302 -23.858 -22.440 1.00 85.62 266 LEU A CA 1
ATOM 2099 C C . LEU A 1 266 ? 13.045 -23.631 -23.761 1.00 85.62 266 LEU A C 1
ATOM 2101 O O . LEU A 1 266 ? 12.588 -22.826 -24.567 1.00 85.62 266 LEU A O 1
ATOM 2105 N N . ILE A 1 267 ? 14.149 -24.350 -23.993 1.00 88.00 267 ILE A N 1
ATOM 2106 C CA . ILE A 1 267 ? 14.917 -24.276 -25.246 1.00 88.00 267 ILE A CA 1
ATOM 2107 C C . ILE A 1 267 ? 14.013 -24.611 -26.436 1.00 88.00 267 ILE A C 1
ATOM 2109 O O . ILE A 1 267 ? 13.898 -23.801 -27.352 1.00 88.00 267 ILE A O 1
ATOM 2113 N N . SER A 1 268 ? 13.298 -25.739 -26.377 1.00 86.44 268 SER A N 1
ATOM 2114 C CA . SER A 1 268 ? 12.362 -26.145 -27.430 1.00 86.44 268 SER A CA 1
ATOM 2115 C C . SER A 1 268 ? 11.269 -25.097 -27.662 1.00 86.44 268 SER A C 1
ATOM 2117 O O . SER A 1 268 ? 10.967 -24.757 -28.802 1.00 86.44 268 SER A O 1
ATOM 2119 N N . ASN A 1 269 ? 10.712 -24.515 -26.597 1.00 84.25 269 ASN A N 1
ATOM 2120 C CA . ASN A 1 269 ? 9.691 -23.475 -26.717 1.00 84.25 269 ASN A CA 1
ATOM 2121 C C . ASN A 1 269 ? 10.220 -22.176 -27.340 1.00 84.25 269 ASN A C 1
ATOM 2123 O O . ASN A 1 269 ? 9.474 -21.517 -28.059 1.00 84.25 269 ASN A O 1
ATOM 2127 N N . ILE A 1 270 ? 11.476 -21.806 -27.085 1.00 84.69 270 ILE A N 1
ATOM 2128 C CA . ILE A 1 270 ? 12.113 -20.640 -27.713 1.00 84.69 270 ILE A CA 1
ATOM 2129 C C . ILE A 1 270 ? 12.369 -20.915 -29.203 1.00 84.69 270 ILE A C 1
ATOM 2131 O O . ILE A 1 270 ? 12.021 -20.085 -30.046 1.00 84.69 270 ILE A O 1
ATOM 2135 N N . GLU A 1 271 ? 12.898 -22.095 -29.533 1.00 85.38 271 GLU A N 1
ATOM 2136 C CA . GLU A 1 271 ? 13.165 -22.512 -30.915 1.00 85.38 271 GLU A CA 1
ATOM 2137 C C . GLU A 1 271 ? 11.874 -22.606 -31.747 1.00 85.38 271 GLU A C 1
ATOM 2139 O O . GLU A 1 271 ? 11.840 -22.132 -32.882 1.00 85.38 271 GLU A O 1
ATOM 2144 N N . ASN A 1 272 ? 10.783 -23.116 -31.165 1.00 79.62 272 ASN A N 1
ATOM 2145 C CA . ASN A 1 272 ? 9.470 -23.220 -31.818 1.00 79.62 272 ASN A CA 1
ATOM 2146 C C . ASN A 1 272 ? 8.850 -21.859 -32.173 1.00 79.62 272 ASN A C 1
ATOM 2148 O O . ASN A 1 272 ? 7.993 -21.782 -33.050 1.00 79.62 272 ASN A O 1
ATOM 2152 N N . VAL A 1 273 ? 9.276 -20.778 -31.514 1.00 70.12 273 VAL A N 1
ATOM 2153 C CA . VAL A 1 273 ? 8.848 -19.402 -31.828 1.00 70.12 273 VAL A CA 1
ATOM 2154 C C . VAL A 1 273 ? 9.780 -18.755 -32.873 1.00 70.12 273 VAL A C 1
ATOM 2156 O O . VAL A 1 273 ? 9.657 -17.575 -33.187 1.00 70.12 273 VAL A O 1
ATOM 2159 N N . GLY A 1 274 ? 10.691 -19.536 -33.466 1.00 73.88 274 GLY A N 1
ATOM 2160 C CA . GLY A 1 274 ? 11.580 -19.110 -34.550 1.00 73.88 274 GLY A CA 1
ATOM 2161 C C . GLY A 1 274 ? 12.858 -18.420 -34.075 1.00 73.88 274 GLY A C 1
ATOM 2162 O O . GLY A 1 274 ? 13.595 -17.862 -34.887 1.00 73.88 274 GLY A O 1
ATOM 2163 N N . ILE A 1 275 ? 13.144 -18.450 -32.771 1.00 74.75 275 ILE A N 1
ATOM 2164 C CA . ILE A 1 275 ? 14.332 -17.828 -32.191 1.00 74.75 275 ILE A CA 1
ATOM 2165 C C . ILE A 1 275 ? 15.405 -18.905 -32.029 1.00 74.75 275 ILE A C 1
ATOM 2167 O O . ILE A 1 275 ? 15.343 -19.731 -31.120 1.00 74.75 275 ILE A O 1
ATOM 2171 N N . LYS A 1 276 ? 16.411 -18.899 -32.909 1.00 78.38 276 LYS A N 1
ATOM 2172 C CA . LYS A 1 276 ? 17.569 -19.792 -32.770 1.00 78.38 276 LYS A CA 1
ATOM 2173 C C . LYS A 1 276 ? 18.457 -19.303 -31.630 1.00 78.38 276 LYS A C 1
ATOM 2175 O O . LYS A 1 276 ? 18.983 -18.193 -31.678 1.00 78.38 276 LYS A O 1
ATOM 2180 N N . LEU A 1 277 ? 18.623 -20.133 -30.606 1.00 77.44 277 LEU A N 1
ATOM 2181 C CA . LEU A 1 277 ? 19.616 -19.902 -29.564 1.00 77.44 277 LEU A CA 1
ATOM 2182 C C . LEU A 1 277 ? 20.974 -20.401 -30.053 1.00 77.44 277 LEU A C 1
ATOM 2184 O O . LEU A 1 277 ? 21.080 -21.503 -30.588 1.00 77.44 277 LEU A O 1
ATOM 2188 N N . ASP A 1 278 ? 22.011 -19.593 -29.856 1.00 73.56 278 ASP A N 1
ATOM 2189 C CA . ASP A 1 278 ? 23.384 -20.061 -30.007 1.00 73.56 278 ASP A CA 1
ATOM 2190 C C . ASP A 1 278 ? 23.660 -21.106 -28.920 1.00 73.56 278 ASP A C 1
ATOM 2192 O O . ASP A 1 278 ? 23.589 -20.800 -27.726 1.00 73.56 278 ASP A O 1
ATOM 2196 N N . LYS A 1 279 ? 23.910 -22.351 -29.341 1.00 68.12 279 LYS A N 1
ATOM 2197 C CA . LYS A 1 279 ? 24.119 -23.479 -28.427 1.00 68.12 279 LYS A CA 1
ATOM 2198 C C . LYS A 1 279 ? 25.523 -23.513 -27.826 1.00 68.12 279 LYS A C 1
ATOM 2200 O O . LYS A 1 279 ? 25.772 -24.306 -26.917 1.00 68.12 279 LYS A O 1
ATOM 2205 N N . SER A 1 280 ? 26.425 -22.641 -28.284 1.00 62.88 280 SER A N 1
ATOM 2206 C CA . SER A 1 280 ? 27.787 -22.567 -27.769 1.00 62.88 280 SER A CA 1
ATOM 2207 C C . SER A 1 280 ? 27.786 -22.208 -26.268 1.00 62.88 280 SER A C 1
ATOM 2209 O O . SER A 1 280 ? 27.455 -21.099 -25.832 1.00 62.88 280 SER A O 1
ATOM 2211 N N . GLY A 1 281 ? 28.108 -23.206 -25.440 1.00 60.84 281 GLY A N 1
ATOM 2212 C CA . GLY A 1 281 ? 28.208 -23.081 -23.982 1.00 60.84 281 GLY A CA 1
ATOM 2213 C C . GLY A 1 281 ? 27.035 -23.622 -23.154 1.00 60.84 281 GLY A C 1
ATOM 2214 O O . GLY A 1 281 ? 27.018 -23.367 -21.956 1.00 60.84 281 GLY A O 1
ATOM 2215 N N . PHE A 1 282 ? 26.063 -24.347 -23.728 1.00 62.69 282 PHE A N 1
ATOM 2216 C CA . PHE A 1 282 ? 25.077 -25.098 -22.920 1.00 62.69 282 PHE A CA 1
ATOM 2217 C C . PHE A 1 282 ? 25.493 -26.548 -22.624 1.00 62.69 282 PHE A C 1
ATOM 2219 O O . PHE A 1 282 ? 25.020 -27.114 -21.640 1.00 62.69 282 PHE A O 1
ATOM 2226 N N . ASP A 1 283 ? 26.379 -27.123 -23.442 1.00 57.88 283 ASP A N 1
ATOM 2227 C CA . ASP A 1 283 ? 26.772 -28.539 -23.362 1.00 57.88 283 ASP A CA 1
ATOM 2228 C C . ASP A 1 283 ? 28.019 -28.793 -22.488 1.00 57.88 283 ASP A C 1
ATOM 2230 O O . ASP A 1 283 ? 28.352 -29.944 -22.208 1.00 57.88 283 ASP A O 1
ATOM 2234 N N . SER A 1 284 ? 28.695 -27.742 -22.004 1.00 55.22 284 SER A N 1
ATOM 2235 C CA . SER A 1 284 ? 29.953 -27.861 -21.246 1.00 55.22 284 SER A CA 1
ATOM 2236 C C . SER A 1 284 ? 29.807 -28.371 -19.806 1.00 55.22 284 SER A C 1
ATOM 2238 O O . SER A 1 284 ? 30.817 -28.702 -19.196 1.00 55.22 284 SER A O 1
ATOM 2240 N N . ASP A 1 285 ? 28.585 -28.466 -19.276 1.00 51.62 285 ASP A N 1
ATOM 2241 C CA . ASP A 1 285 ? 28.316 -28.881 -17.885 1.00 51.62 285 ASP A CA 1
ATOM 2242 C C . ASP A 1 285 ? 27.798 -30.334 -17.785 1.00 51.62 285 ASP A C 1
ATOM 2244 O O . ASP A 1 285 ? 27.159 -30.705 -16.802 1.00 51.62 285 ASP A O 1
ATOM 2248 N N . SER A 1 286 ? 28.008 -31.149 -18.827 1.00 44.62 286 SER A N 1
ATOM 2249 C CA . SER A 1 286 ? 27.538 -32.543 -18.909 1.00 44.62 286 SER A CA 1
ATOM 2250 C C . SER A 1 286 ? 28.606 -33.605 -1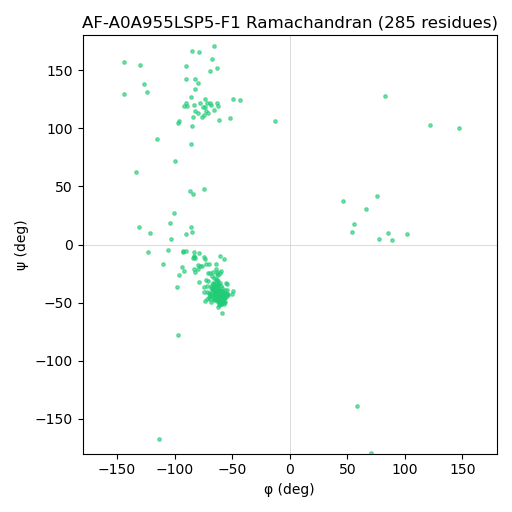8.597 1.00 44.62 286 SER A C 1
ATOM 2252 O O . SER A 1 286 ? 28.479 -34.739 -19.054 1.00 44.62 286 SER A O 1
ATOM 2254 N N . ASN A 1 287 ? 29.611 -33.256 -17.784 1.00 41.06 287 ASN A N 1
ATOM 2255 C CA . ASN A 1 287 ? 30.556 -34.196 -17.164 1.00 41.06 287 ASN A CA 1
ATOM 2256 C C . ASN A 1 287 ? 30.540 -34.063 -15.641 1.00 41.06 287 ASN A C 1
ATOM 2258 O O . ASN A 1 287 ? 30.675 -32.916 -15.157 1.00 41.06 287 ASN A O 1
#

Mean predicted aligned error: 13.15 Å

Radius of gyration: 23.77 Å; Cα contacts (8 Å, |Δi|>4): 284; chains: 1; bounding box: 62×58×62 Å